Protein AF-A0A972VHF8-F1 (afdb_monomer)

Radius of gyration: 25.39 Å; Cα contacts (8 Å, |Δi|>4): 125; chains: 1; bounding box: 60×44×66 Å

Mean predicted aligned error: 7.56 Å

Sequence (216 aa):
QNRGVLSILDNRVQPHVETLPPAQRQRLKRAMTAAKTEVETHQQWLENELLPQAQGTFRLGKQRYNQKLAFTLKTAFTSDQIRSRGEQELKRVRHEMYTISKPVYQAQYPNTQFPANPSAAYRQTIIRACLELAYAEAPAPDQLVACAKDTLAQATAFVKAKDLVTLPPDPLEIIIMPEFERGVALAYCDSPGPLDVGLKTFYAVAPCLKTGQRHR

Foldseek 3Di:
DLLLVLVCCVPPPVVCLVVDDPVVSVVVVVVNVVSNVVSVVVVCCVVPPCVVVPPDDPDPDQPSVQVVCCVVVVDPDGPVRVVVVVVVVVVVVLVVLLVVLVVVVCVVVVPDDDDPDDDSVRSVVSSVVSVVVVCVPDDDLVCVQVVVVVVVVVVVVVCVVVVVDDDDPAAEAEEAADPSPPDPDQWDWADDDPPDPPDHIYTYGHGPDDPPDDDD

pLDDT: mean 90.26, std 11.02, range [33.28, 98.38]

Secondary structure (DSSP, 8-state):
-GGGGHHHIIIIIGGGGGGS-HHHHHHHHHHHHHHHHHHHHHHHHIIIIIHHH----S---HHHHHHHHHHHH--S--HHHHHHHHHHHHHHHHHHHHHHHHHHHHHH-TTPPPPSS--HHHHHHHHHHHHHHHHTTPPPGGGHHHHHHHHHHHHHHHHHHTT-SPPP-SPEEEEEPPGGGBTTBSEEEEPPPTT-TTPPEEEEEPPPPPTT----

Solvent-accessible surface area (backbone atoms only — not comparable to full-atom values): 13008 Å² total; per-residue (Å²): 111,75,75,59,58,53,51,49,49,61,72,71,42,53,83,54,44,83,79,45,58,70,72,58,30,53,52,50,53,52,51,53,52,51,52,55,51,52,52,50,54,52,47,50,43,46,62,71,53,49,53,81,64,64,77,75,74,89,71,71,51,71,69,55,44,46,55,50,46,39,72,73,66,72,50,94,69,51,66,67,55,50,48,53,51,50,58,50,49,53,51,50,52,55,49,49,48,33,61,62,22,49,62,60,45,32,74,79,39,72,86,67,80,79,66,93,80,64,52,74,66,57,42,51,51,50,32,48,56,42,49,54,57,58,55,72,70,55,72,55,69,91,38,50,68,58,52,54,52,52,52,49,51,51,53,52,51,49,35,60,77,65,68,72,62,91,76,77,88,71,57,73,44,81,43,74,43,56,75,95,65,55,87,80,52,66,58,53,77,49,65,56,57,100,8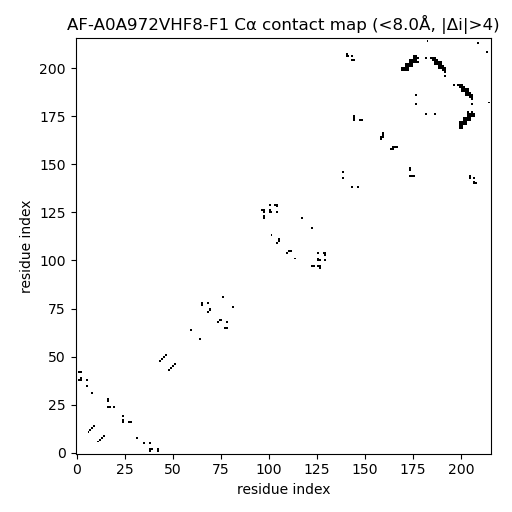2,46,81,92,57,59,28,34,42,27,36,47,69,68,69,61,94,86,64,75,86,128

Structure (mmCIF, N/CA/C/O backbone):
data_AF-A0A972VHF8-F1
#
_entry.id   AF-A0A972VHF8-F1
#
loop_
_atom_site.group_PDB
_atom_site.id
_atom_site.type_symbol
_atom_site.label_atom_id
_atom_site.label_alt_id
_atom_site.label_comp_id
_atom_site.label_asym_id
_atom_site.label_entity_id
_atom_site.label_seq_id
_atom_site.pdbx_PDB_ins_code
_atom_site.Cartn_x
_atom_site.Cartn_y
_atom_site.Cartn_z
_atom_site.occupancy
_atom_site.B_iso_or_equiv
_atom_site.auth_seq_id
_atom_site.auth_comp_id
_atom_site.auth_asym_id
_atom_site.auth_atom_id
_atom_site.pdbx_PDB_model_num
ATOM 1 N N . GLN A 1 1 ? -3.824 12.664 15.837 1.00 59.38 1 GLN A N 1
ATOM 2 C CA . GLN A 1 1 ? -4.667 11.445 15.827 1.00 59.38 1 GLN A CA 1
ATOM 3 C C . GLN A 1 1 ? -5.586 11.351 17.047 1.00 59.38 1 GLN A C 1
ATOM 5 O O . GLN A 1 1 ? -6.759 11.088 16.838 1.00 59.38 1 GLN A O 1
ATOM 10 N N . ASN A 1 2 ? -5.126 11.625 18.278 1.00 76.38 2 ASN A N 1
ATOM 11 C CA . ASN A 1 2 ? -5.942 11.460 19.497 1.00 76.38 2 ASN A CA 1
ATOM 12 C C . ASN A 1 2 ? -7.280 12.241 19.473 1.00 76.38 2 ASN A C 1
ATOM 14 O O . ASN A 1 2 ? -8.336 11.637 19.607 1.00 76.38 2 ASN A O 1
ATOM 18 N N . ARG A 1 3 ? -7.271 13.553 19.166 1.00 79.31 3 ARG A N 1
ATOM 19 C CA . ARG A 1 3 ? -8.514 14.350 19.011 1.00 79.31 3 ARG A CA 1
ATOM 20 C C . ARG A 1 3 ? -9.443 13.821 17.908 1.00 79.31 3 ARG A C 1
ATOM 22 O O . ARG A 1 3 ? -10.655 13.962 18.006 1.00 79.31 3 ARG A O 1
ATOM 29 N N . GLY A 1 4 ? -8.887 13.167 16.885 1.00 77.50 4 GLY A N 1
ATOM 30 C CA . GLY A 1 4 ? -9.658 12.572 15.791 1.00 77.50 4 GLY A CA 1
ATOM 31 C C . GLY A 1 4 ? -10.611 11.467 16.256 1.00 77.50 4 GLY A C 1
ATOM 32 O O . GLY A 1 4 ? -11.672 11.300 15.662 1.00 77.50 4 GLY A O 1
ATOM 33 N N . VAL A 1 5 ? -10.301 10.779 17.362 1.00 81.25 5 VAL A N 1
ATOM 34 C CA . VAL A 1 5 ? -11.173 9.751 17.959 1.00 81.25 5 VAL A CA 1
ATOM 35 C C . VAL A 1 5 ? -12.515 10.340 18.411 1.00 81.25 5 VAL A C 1
ATOM 37 O O . VAL A 1 5 ? -13.537 9.658 18.346 1.00 81.25 5 VAL A O 1
ATOM 40 N N . LEU A 1 6 ? -12.558 11.623 18.790 1.00 87.25 6 LEU A N 1
ATOM 41 C CA . LEU A 1 6 ? -13.795 12.284 19.220 1.00 87.25 6 LEU A CA 1
ATOM 42 C C . LEU A 1 6 ? -14.826 12.407 18.092 1.00 87.25 6 LEU A C 1
ATOM 44 O O . LEU A 1 6 ? -16.025 12.383 18.364 1.00 87.25 6 LEU A O 1
ATOM 48 N N . SER A 1 7 ? -14.379 12.424 16.833 1.00 83.44 7 SER A N 1
ATOM 49 C CA . SER A 1 7 ? -15.284 12.438 15.678 1.00 83.44 7 SER A CA 1
ATOM 50 C C . SER A 1 7 ? -16.181 11.198 15.612 1.00 83.44 7 SER A C 1
ATOM 52 O O . SER A 1 7 ? -17.292 11.277 15.100 1.00 83.44 7 SER A O 1
ATOM 54 N N . ILE A 1 8 ? -15.759 10.062 16.182 1.00 85.06 8 ILE A N 1
ATOM 55 C CA . ILE A 1 8 ? -16.599 8.861 16.286 1.00 85.06 8 ILE A CA 1
ATOM 56 C C . ILE A 1 8 ? -17.796 9.144 17.198 1.00 85.06 8 ILE A C 1
ATOM 58 O O . ILE A 1 8 ? -18.925 8.793 16.862 1.00 85.06 8 ILE A O 1
ATOM 62 N N . LEU A 1 9 ? -17.570 9.811 18.333 1.00 88.31 9 LEU A N 1
ATOM 63 C CA . LEU A 1 9 ? -18.643 10.162 19.262 1.00 88.31 9 LEU A CA 1
ATOM 64 C C . LEU A 1 9 ? -19.646 11.111 18.604 1.00 88.31 9 LEU A C 1
ATOM 66 O O . LEU A 1 9 ? -20.850 10.901 18.726 1.00 88.31 9 LEU A O 1
ATOM 70 N N . ASP A 1 10 ? -19.161 12.107 17.869 1.00 85.56 10 ASP A N 1
ATOM 71 C CA . ASP A 1 10 ? -20.022 13.111 17.244 1.00 85.56 10 ASP A CA 1
ATOM 72 C C . ASP A 1 10 ? -20.757 12.574 16.006 1.00 85.56 10 ASP A C 1
ATOM 74 O O . ASP A 1 10 ? -21.937 12.856 15.821 1.00 85.56 10 ASP A O 1
ATOM 78 N N . ASN A 1 11 ? -20.105 11.742 15.192 1.00 83.81 11 ASN A N 1
ATOM 79 C CA . ASN A 1 11 ? -20.665 11.296 13.913 1.00 83.81 11 ASN A CA 1
ATOM 80 C C . ASN A 1 11 ? -21.405 9.956 13.997 1.00 83.81 11 ASN A C 1
ATOM 82 O O . ASN A 1 11 ? -22.298 9.705 13.192 1.00 83.81 11 ASN A O 1
ATOM 86 N N . ARG A 1 12 ? -21.018 9.064 14.920 1.00 85.12 12 ARG A N 1
ATOM 87 C CA . ARG A 1 12 ? -21.540 7.682 14.991 1.00 85.12 12 ARG A CA 1
ATOM 88 C C . ARG A 1 12 ? -22.379 7.418 16.233 1.00 85.12 12 ARG A C 1
ATOM 90 O O . ARG A 1 12 ? -23.185 6.499 16.212 1.00 85.12 12 ARG A O 1
ATOM 97 N N . VAL A 1 13 ? -22.194 8.183 17.311 1.00 89.75 13 VAL A N 1
ATOM 98 C CA . VAL A 1 13 ? -22.917 7.962 18.574 1.00 89.75 13 VAL A CA 1
ATOM 99 C C . VAL A 1 13 ? -23.995 9.020 18.776 1.00 89.75 13 VAL A C 1
ATOM 101 O O . VAL A 1 13 ? -25.167 8.675 18.915 1.00 89.75 13 VAL A O 1
ATOM 104 N N . GLN A 1 14 ? -23.623 10.303 18.736 1.00 90.25 14 GLN A N 1
ATOM 105 C CA . GLN A 1 14 ? -24.510 11.441 18.996 1.00 90.25 14 GLN A CA 1
ATOM 106 C C . GLN A 1 14 ? -25.840 11.404 18.215 1.00 90.25 14 GLN A C 1
ATOM 108 O O . GLN A 1 14 ? -26.869 11.656 18.848 1.00 90.25 14 GLN A O 1
ATOM 113 N N . PRO A 1 15 ? -25.889 11.040 16.912 1.00 93.19 15 PRO A N 1
ATOM 114 C CA . PRO A 1 15 ? -27.144 11.015 16.151 1.00 93.19 15 PRO A CA 1
ATOM 115 C C . PRO A 1 15 ? -28.184 10.018 16.682 1.00 93.19 15 PRO A C 1
ATOM 117 O O . PRO A 1 15 ? -29.376 10.183 16.442 1.00 93.19 15 PRO A O 1
ATOM 120 N N . HIS A 1 16 ? -27.747 8.997 17.423 1.00 91.69 16 HIS A N 1
ATOM 121 C CA . HIS A 1 16 ? -28.607 7.927 17.931 1.00 91.69 16 HIS A CA 1
ATOM 122 C C . HIS A 1 16 ? -28.908 8.056 19.430 1.00 91.69 16 HIS A C 1
ATOM 124 O O . HIS A 1 16 ? -29.712 7.303 19.966 1.00 91.69 16 HIS A O 1
ATOM 130 N N . VAL A 1 17 ? -28.308 9.018 20.138 1.00 92.62 17 VAL A N 1
ATOM 131 C CA . VAL A 1 17 ? -28.460 9.154 21.601 1.00 92.62 17 VAL A CA 1
ATOM 132 C C . VAL A 1 17 ? -29.925 9.313 22.022 1.00 92.62 17 VAL A C 1
ATOM 134 O O . VAL A 1 17 ? -30.350 8.774 23.047 1.00 92.62 17 VAL A O 1
ATOM 137 N N . GLU A 1 18 ? -30.716 10.039 21.234 1.00 92.94 18 GLU A N 1
ATOM 138 C CA . GLU A 1 18 ? -32.112 10.333 21.563 1.00 92.94 18 GLU A CA 1
ATOM 139 C C . GLU A 1 18 ? -33.057 9.136 21.341 1.00 92.94 18 GLU A C 1
ATOM 141 O O . GLU A 1 18 ? -34.182 9.162 21.838 1.00 92.94 18 GLU A O 1
ATOM 146 N N . THR A 1 19 ? -32.607 8.051 20.695 1.00 95.31 19 THR A N 1
ATOM 147 C CA . THR A 1 19 ? -33.408 6.820 20.542 1.00 95.31 19 THR A CA 1
ATOM 148 C C . THR A 1 19 ? -33.415 5.959 21.806 1.00 95.31 19 THR A C 1
ATOM 150 O O . THR A 1 19 ? -34.196 5.015 21.911 1.00 95.31 19 THR A O 1
ATOM 153 N N . LEU A 1 20 ? -32.548 6.264 22.778 1.00 95.31 20 LEU A N 1
ATOM 154 C CA . LEU A 1 20 ? -32.414 5.488 24.005 1.00 95.31 20 LEU A CA 1
ATOM 155 C C . LEU A 1 20 ? -33.438 5.898 25.077 1.00 95.31 20 LEU A C 1
ATOM 157 O O . LEU A 1 20 ? -33.782 7.087 25.183 1.00 95.31 20 LEU A O 1
ATOM 161 N N . PRO A 1 21 ? -33.842 4.953 25.951 1.00 96.88 21 PRO A N 1
ATOM 162 C CA . PRO A 1 21 ? -34.598 5.249 27.164 1.00 96.88 21 PRO A CA 1
ATOM 163 C C . PRO A 1 21 ? -33.885 6.280 28.060 1.00 96.88 21 PRO A C 1
ATOM 165 O O . PRO A 1 21 ? -32.649 6.312 28.082 1.00 96.88 21 PRO A O 1
ATOM 168 N N . PRO A 1 22 ? -34.616 7.075 28.867 1.00 95.69 22 PRO A N 1
ATOM 169 C CA . PRO A 1 22 ? -34.049 8.210 29.606 1.00 95.69 22 PRO A CA 1
ATOM 170 C C . PRO A 1 22 ? -32.825 7.873 30.472 1.00 95.69 22 PRO A C 1
ATOM 172 O O . PRO A 1 22 ? -31.815 8.575 30.415 1.00 95.69 22 PRO A O 1
ATOM 175 N N . ALA A 1 23 ? -32.871 6.765 31.219 1.00 95.56 23 ALA A N 1
ATOM 176 C CA . ALA A 1 23 ? -31.765 6.343 32.081 1.00 95.56 23 ALA A CA 1
ATOM 177 C C . ALA A 1 23 ? -30.498 5.984 31.279 1.00 95.56 23 ALA A C 1
ATOM 179 O O . ALA A 1 23 ? -29.386 6.370 31.643 1.00 95.56 23 ALA A O 1
ATOM 180 N N . GLN A 1 24 ? -30.662 5.287 30.150 1.00 96.38 24 GLN A N 1
ATOM 181 C CA . GLN A 1 24 ? -29.552 4.913 29.271 1.00 96.38 24 GLN A CA 1
ATOM 182 C C . GLN A 1 24 ? -28.988 6.132 28.540 1.00 96.38 24 GLN A C 1
ATOM 184 O O . GLN A 1 24 ? -27.771 6.294 28.473 1.00 96.38 24 GLN A O 1
ATOM 189 N N . ARG A 1 25 ? -29.859 7.035 28.077 1.00 96.56 25 ARG A N 1
ATOM 190 C CA . ARG A 1 25 ? -29.480 8.312 27.466 1.00 96.56 25 ARG A CA 1
ATOM 191 C C . ARG A 1 25 ? -28.631 9.155 28.412 1.00 96.56 25 ARG A C 1
ATOM 193 O O . ARG A 1 25 ? -27.580 9.652 28.018 1.00 96.56 25 ARG A O 1
ATOM 200 N N . GLN A 1 26 ? -29.057 9.296 29.667 1.00 96.19 26 GLN A N 1
ATOM 201 C CA . GLN A 1 26 ? -28.315 10.066 30.664 1.00 96.19 26 GLN A CA 1
ATOM 202 C C . GLN A 1 26 ? -26.954 9.431 30.965 1.00 96.19 26 GLN A C 1
ATOM 204 O O . GLN A 1 26 ? -25.946 10.138 31.028 1.00 96.19 26 GLN A O 1
ATOM 209 N N . ARG A 1 27 ? -26.906 8.101 31.105 1.00 96.88 27 ARG A N 1
ATOM 210 C CA . ARG A 1 27 ? -25.652 7.364 31.294 1.00 96.88 27 ARG A CA 1
ATOM 211 C C . ARG A 1 27 ? -24.701 7.554 30.109 1.00 96.88 27 ARG A C 1
ATOM 213 O O . ARG A 1 27 ? -23.530 7.847 30.331 1.00 96.88 27 ARG A O 1
ATOM 220 N N . LEU A 1 28 ? -25.198 7.439 28.876 1.00 95.44 28 LEU A N 1
ATOM 221 C CA . LEU A 1 28 ? -24.397 7.611 27.664 1.00 95.44 28 LEU A CA 1
ATOM 222 C C . LEU A 1 28 ? -23.865 9.041 27.534 1.00 95.44 28 LEU A C 1
ATOM 224 O O . LEU A 1 28 ? -22.670 9.214 27.320 1.00 95.44 28 LEU A O 1
ATOM 228 N N . LYS A 1 29 ? -24.702 10.066 27.753 1.00 94.81 29 LYS A N 1
ATOM 229 C CA . LYS A 1 29 ? -24.261 11.472 27.731 1.00 94.81 29 LYS A CA 1
ATOM 230 C C . LYS A 1 29 ? -23.138 11.729 28.740 1.00 94.81 29 LYS A C 1
ATOM 232 O O . LYS A 1 29 ? -22.133 12.333 28.383 1.00 94.81 29 LYS A O 1
ATOM 237 N N . ARG A 1 30 ? -23.257 11.208 29.969 1.00 96.25 30 ARG A N 1
ATOM 238 C CA . ARG A 1 30 ? -22.189 11.306 30.984 1.00 96.25 30 ARG A CA 1
ATOM 239 C C . ARG A 1 30 ? -20.898 10.622 30.531 1.00 96.25 30 ARG A C 1
ATOM 241 O O . ARG A 1 30 ? -19.830 11.208 30.674 1.00 96.25 30 ARG A O 1
ATOM 248 N N . ALA A 1 31 ? -20.994 9.420 29.962 1.00 96.00 31 ALA A N 1
ATOM 249 C CA . ALA A 1 31 ? -19.833 8.695 29.448 1.00 96.00 31 ALA A CA 1
ATOM 250 C C . ALA A 1 31 ? -19.156 9.432 28.279 1.00 96.00 31 ALA A C 1
ATOM 252 O O . ALA A 1 31 ? -17.933 9.514 28.242 1.00 96.00 31 ALA A O 1
ATOM 253 N N . MET A 1 32 ? -19.933 10.016 27.362 1.00 94.94 32 MET A N 1
ATOM 254 C CA . MET A 1 32 ? -19.408 10.819 26.252 1.00 94.94 32 MET A CA 1
ATOM 255 C C . MET A 1 32 ? -18.696 12.078 26.748 1.00 94.94 32 MET A C 1
ATOM 257 O O . MET A 1 32 ? -17.615 12.388 26.254 1.00 94.94 32 MET A O 1
ATOM 261 N N . THR A 1 33 ? -19.266 12.787 27.728 1.00 95.75 33 THR A N 1
ATOM 262 C CA . THR A 1 33 ? -18.607 13.947 28.345 1.00 95.75 33 THR A CA 1
ATOM 263 C C . THR A 1 33 ? -17.288 13.543 28.992 1.00 95.75 33 THR A C 1
ATOM 265 O O . THR A 1 33 ? -16.268 14.156 28.697 1.00 95.75 33 THR A O 1
ATOM 268 N N . ALA A 1 34 ? -17.286 12.480 29.803 1.00 96.62 34 ALA A N 1
ATOM 269 C CA . ALA A 1 34 ? -16.070 11.984 30.441 1.00 96.62 34 ALA A CA 1
ATOM 270 C C . ALA A 1 34 ? -15.003 11.594 29.405 1.00 96.62 34 ALA A C 1
ATOM 272 O O . ALA A 1 34 ? -13.864 12.032 29.504 1.00 96.62 34 ALA A O 1
ATOM 273 N N . ALA A 1 35 ? -15.378 10.848 28.361 1.00 95.00 35 ALA A N 1
ATOM 274 C CA . ALA A 1 35 ? -14.457 10.467 27.293 1.00 95.00 35 ALA A CA 1
ATOM 275 C C . ALA A 1 35 ? -13.861 11.687 26.572 1.00 95.00 35 ALA A C 1
ATOM 277 O O . ALA A 1 35 ? -12.658 11.721 26.330 1.00 95.00 35 ALA A O 1
ATOM 278 N N . LYS A 1 36 ? -14.676 12.705 26.257 1.00 94.31 36 LYS A N 1
ATOM 279 C CA . LYS A 1 36 ? -14.202 13.953 25.636 1.00 94.31 36 LYS A CA 1
ATOM 280 C C . LYS A 1 36 ? -13.188 14.673 26.522 1.00 94.31 36 LYS A C 1
ATOM 282 O O . LYS A 1 36 ? -12.142 15.080 26.025 1.00 94.31 36 LYS A O 1
ATOM 287 N N . THR A 1 37 ? -13.487 14.796 27.814 1.00 96.00 37 THR A N 1
ATOM 288 C CA . THR A 1 37 ? -12.588 15.423 28.786 1.00 96.00 37 THR A CA 1
ATOM 289 C C . THR A 1 37 ? -11.267 14.667 28.888 1.00 96.00 37 THR A C 1
ATOM 291 O O . THR A 1 37 ? -10.220 15.268 28.687 1.00 96.00 37 THR A O 1
ATOM 294 N N . GLU A 1 38 ? -11.295 13.353 29.115 1.00 96.44 38 GLU A N 1
ATOM 295 C CA . GLU A 1 38 ? -10.071 12.568 29.317 1.00 96.44 38 GLU A CA 1
ATOM 296 C C . GLU A 1 38 ? -9.203 12.466 28.055 1.00 96.44 38 GLU A C 1
ATOM 298 O O . GLU A 1 38 ? -7.975 12.493 28.138 1.00 96.44 38 GLU A O 1
ATOM 303 N N . VAL A 1 39 ? -9.810 12.407 26.864 1.00 95.69 39 VAL A N 1
ATOM 304 C CA . VAL A 1 39 ? -9.055 12.449 25.600 1.00 95.69 39 VAL A CA 1
ATOM 305 C C . VAL A 1 39 ? -8.335 13.787 25.435 1.00 95.69 39 VAL A C 1
ATOM 307 O O . VAL A 1 39 ? -7.186 13.796 24.987 1.00 95.69 39 VAL A O 1
ATOM 310 N N . GLU A 1 40 ? -8.975 14.902 25.800 1.00 94.88 40 GLU A N 1
ATOM 311 C CA . GLU A 1 40 ? -8.352 16.226 25.741 1.00 94.88 40 GLU A CA 1
ATOM 312 C C . GLU A 1 40 ? -7.252 16.378 26.797 1.00 94.88 40 GLU A C 1
ATOM 314 O O . GLU A 1 40 ? -6.162 16.836 26.461 1.00 94.88 40 GLU A O 1
ATOM 319 N N . THR A 1 41 ? -7.472 15.901 28.027 1.00 96.31 41 THR A N 1
ATOM 320 C CA . THR A 1 41 ? -6.433 15.831 29.068 1.00 96.31 41 THR A CA 1
ATOM 321 C C . THR A 1 41 ? -5.214 15.056 28.570 1.00 96.31 41 THR A C 1
ATOM 323 O O . THR A 1 41 ? -4.086 15.544 28.634 1.00 96.31 41 THR A O 1
ATOM 326 N N . HIS A 1 42 ? -5.426 13.870 27.993 1.00 96.25 42 HIS A N 1
ATOM 327 C CA . HIS A 1 42 ? -4.340 13.073 27.431 1.00 96.25 42 HIS A CA 1
ATOM 328 C C . HIS A 1 42 ? -3.659 13.778 26.248 1.00 96.25 42 HIS A C 1
ATOM 330 O O . HIS A 1 42 ? -2.441 13.707 26.109 1.00 96.25 42 HIS A O 1
ATOM 336 N N . GLN A 1 43 ? -4.406 14.494 25.403 1.00 94.94 43 GLN A N 1
ATOM 337 C CA . GLN A 1 43 ? -3.815 15.266 24.309 1.00 94.94 43 GLN A CA 1
ATOM 338 C C . GLN A 1 43 ? -2.914 16.392 24.823 1.00 94.94 43 GLN A C 1
ATOM 340 O O . GLN A 1 43 ? -1.816 16.566 24.297 1.00 94.94 43 GLN A O 1
ATOM 345 N N . GLN A 1 44 ? -3.351 17.124 25.846 1.00 96.38 44 GLN A N 1
ATOM 346 C CA . GLN A 1 44 ? -2.548 18.176 26.466 1.00 96.38 44 GLN A CA 1
ATOM 347 C C . GLN A 1 44 ? -1.277 17.602 27.089 1.00 96.38 44 GLN A C 1
ATOM 349 O O . GLN A 1 44 ? -0.208 18.180 26.920 1.00 96.38 44 GLN A O 1
ATOM 354 N N . TRP A 1 45 ? -1.364 16.436 27.732 1.00 96.12 45 TRP A N 1
ATOM 355 C CA . TRP A 1 45 ? -0.193 15.725 28.240 1.00 96.12 45 TRP A CA 1
ATOM 356 C C . TRP A 1 45 ? 0.787 15.341 27.117 1.00 96.12 45 TRP A C 1
ATOM 358 O O . TRP A 1 45 ? 1.988 15.600 27.212 1.00 96.12 45 TRP A O 1
ATOM 368 N N . LEU A 1 46 ? 0.285 14.785 26.006 1.00 95.38 46 LEU A N 1
ATOM 369 C CA . LEU A 1 46 ? 1.114 14.450 24.844 1.00 95.38 46 LEU A CA 1
ATOM 370 C C . LEU A 1 46 ? 1.836 15.684 24.273 1.00 95.38 46 LEU A C 1
ATOM 372 O O . LEU A 1 46 ? 3.016 15.593 23.940 1.00 95.38 46 LEU A O 1
ATOM 376 N N . GLU A 1 47 ? 1.133 16.814 24.143 1.00 95.19 47 GLU A N 1
ATOM 377 C CA . GLU A 1 47 ? 1.647 18.057 23.544 1.00 95.19 47 GLU A CA 1
ATOM 378 C C . GLU A 1 47 ? 2.611 18.810 24.471 1.00 95.19 47 GLU A C 1
ATOM 380 O O . GLU A 1 47 ? 3.657 19.273 24.016 1.00 95.19 47 GLU A O 1
ATOM 385 N N . ASN A 1 48 ? 2.271 18.925 25.755 1.00 96.69 48 ASN A N 1
ATOM 386 C CA . ASN A 1 48 ? 2.949 19.831 26.682 1.00 96.69 48 ASN A CA 1
ATOM 387 C C . ASN A 1 48 ? 3.979 19.130 27.573 1.00 96.69 48 ASN A C 1
ATOM 389 O O . ASN A 1 48 ? 4.899 19.786 28.055 1.00 96.69 48 ASN A O 1
ATOM 393 N N . GLU A 1 49 ? 3.856 17.818 27.790 1.00 95.38 49 GLU A N 1
ATOM 394 C CA . GLU A 1 49 ? 4.775 17.064 28.650 1.00 95.38 49 GLU A CA 1
ATOM 395 C C . GLU A 1 49 ? 5.614 16.066 27.858 1.00 95.38 49 GLU A C 1
ATOM 397 O O . GLU A 1 49 ? 6.845 16.145 27.879 1.00 95.38 49 GLU A O 1
ATOM 402 N N . LEU A 1 50 ? 4.970 15.144 27.134 1.00 94.62 50 LEU A N 1
ATOM 403 C CA . LEU A 1 50 ? 5.684 14.060 26.460 1.00 94.62 50 LEU A CA 1
ATOM 404 C C . LEU A 1 50 ? 6.523 14.574 25.287 1.00 94.62 50 LEU A C 1
ATOM 406 O O . LEU A 1 50 ? 7.698 14.224 25.179 1.00 94.62 50 LEU A O 1
ATOM 410 N N . LEU A 1 51 ? 5.934 15.382 24.399 1.00 93.94 51 LEU A N 1
ATOM 411 C CA . LEU A 1 51 ? 6.599 15.837 23.177 1.00 93.94 51 LEU A CA 1
ATOM 412 C C . LEU A 1 51 ? 7.874 16.658 23.456 1.00 93.94 51 LEU A C 1
ATOM 414 O O . LEU A 1 51 ? 8.895 16.334 22.847 1.00 93.94 51 LEU A O 1
ATOM 418 N N . PRO A 1 52 ? 7.897 17.644 24.380 1.00 95.44 52 PRO A N 1
ATOM 419 C CA . PRO A 1 52 ? 9.125 18.378 24.702 1.00 95.44 52 PRO A CA 1
ATOM 420 C C . PRO A 1 52 ? 10.240 17.496 25.280 1.00 95.44 52 PRO A C 1
ATOM 422 O O . PRO A 1 52 ? 11.419 17.801 25.117 1.00 95.44 52 PRO A O 1
ATOM 425 N N . GLN A 1 53 ? 9.881 16.394 25.944 1.00 95.19 53 GLN A N 1
ATOM 426 C CA . GLN A 1 53 ? 10.824 15.460 26.568 1.00 95.19 53 GLN A CA 1
ATOM 427 C C . GLN A 1 53 ? 11.197 14.280 25.657 1.00 95.19 53 GLN A C 1
ATOM 429 O O . GLN A 1 53 ? 12.052 13.464 26.013 1.00 95.19 53 GLN A O 1
ATOM 434 N N . ALA A 1 54 ? 10.573 14.162 24.483 1.00 93.19 54 ALA A N 1
ATOM 435 C CA . ALA A 1 54 ? 10.742 13.026 23.590 1.00 93.19 54 ALA A CA 1
ATOM 436 C C . ALA A 1 54 ? 12.136 13.021 22.934 1.00 93.19 54 ALA A C 1
ATOM 438 O O . ALA A 1 54 ? 12.342 13.541 21.843 1.00 93.19 54 ALA A O 1
ATOM 439 N N . GLN A 1 55 ? 13.097 12.366 23.588 1.00 91.25 55 GLN A N 1
ATOM 440 C CA . GLN A 1 55 ? 14.466 12.162 23.082 1.00 91.25 55 GLN A CA 1
ATOM 441 C C . GLN A 1 55 ? 14.684 10.756 22.493 1.00 91.25 55 GLN A C 1
ATOM 443 O O . GLN A 1 55 ? 15.796 10.374 22.126 1.00 91.25 55 GLN A O 1
ATOM 448 N N . GLY A 1 56 ? 13.622 9.949 22.423 1.00 88.25 56 GLY A N 1
ATOM 449 C CA . GLY A 1 56 ? 13.688 8.577 21.936 1.00 88.25 56 GLY A CA 1
ATOM 450 C C . GLY A 1 56 ? 14.048 8.499 20.452 1.00 88.25 56 GLY A C 1
ATOM 451 O O . GLY A 1 56 ? 13.514 9.227 19.618 1.00 88.25 56 GLY A O 1
ATOM 452 N N . THR A 1 57 ? 14.915 7.553 20.093 1.00 92.50 57 THR A N 1
ATOM 453 C CA . THR A 1 57 ? 15.134 7.209 18.685 1.00 92.50 57 THR A CA 1
ATOM 454 C C . THR A 1 57 ? 13.972 6.369 18.162 1.00 92.50 57 THR A C 1
ATOM 456 O O . THR A 1 57 ? 13.631 5.329 18.725 1.00 92.50 57 THR A O 1
ATOM 459 N N . PHE A 1 58 ? 13.380 6.777 17.039 1.00 92.19 58 PHE A N 1
ATOM 460 C CA . PHE A 1 58 ? 12.343 5.985 16.365 1.00 92.19 58 PHE A CA 1
ATOM 461 C C . PHE A 1 58 ? 12.900 4.691 15.737 1.00 92.19 58 PHE A C 1
ATOM 463 O O . PHE A 1 58 ? 12.148 3.818 15.300 1.00 92.19 58 PHE A O 1
ATOM 470 N N . ARG A 1 59 ? 14.231 4.549 15.656 1.00 95.00 59 ARG A N 1
ATOM 471 C CA . ARG A 1 59 ? 14.894 3.367 15.098 1.00 95.00 59 ARG A CA 1
ATOM 472 C C . ARG A 1 59 ? 14.937 2.264 16.153 1.00 95.00 59 ARG A C 1
ATOM 474 O O . ARG A 1 59 ? 15.664 2.364 17.131 1.00 95.00 59 ARG A O 1
ATOM 481 N N . LEU A 1 60 ? 14.233 1.163 15.899 1.00 95.00 60 LEU A N 1
ATOM 482 C CA . LEU A 1 60 ? 14.127 0.024 16.825 1.00 95.00 60 LEU A CA 1
ATOM 483 C C . LEU A 1 60 ? 15.460 -0.680 17.153 1.00 95.00 60 LEU A C 1
ATOM 485 O O . LEU A 1 60 ? 15.536 -1.400 18.146 1.00 95.00 60 LEU A O 1
ATOM 489 N N . GLY A 1 61 ? 16.493 -0.507 16.322 1.00 95.19 61 GLY A N 1
ATOM 490 C CA . GLY A 1 61 ? 17.740 -1.272 16.400 1.00 95.19 61 GLY A CA 1
ATOM 491 C C . GLY A 1 61 ? 17.605 -2.693 15.831 1.00 95.19 61 GLY A C 1
ATOM 492 O O . GLY A 1 61 ? 16.505 -3.239 15.735 1.00 95.19 61 GLY A O 1
ATOM 493 N N . LYS A 1 62 ? 18.732 -3.300 15.426 1.00 94.44 62 LYS A N 1
ATOM 494 C CA . LYS A 1 62 ? 18.755 -4.566 14.660 1.00 94.44 62 LYS A CA 1
ATOM 495 C C . LYS A 1 62 ? 18.021 -5.710 15.370 1.00 94.44 62 LYS A C 1
ATOM 497 O O . LYS A 1 62 ? 17.222 -6.395 14.742 1.00 94.44 62 LYS A O 1
ATOM 502 N N . GLN A 1 63 ? 18.248 -5.893 16.671 1.00 95.50 63 GLN A N 1
ATOM 503 C CA . GLN A 1 63 ? 17.659 -7.001 17.432 1.00 95.50 63 GLN A CA 1
ATOM 504 C C . GLN A 1 63 ? 16.125 -6.932 17.474 1.00 95.50 63 GLN A C 1
ATOM 506 O O . GLN A 1 63 ? 15.458 -7.866 17.030 1.00 95.50 63 GLN A O 1
ATOM 511 N N . ARG A 1 64 ? 15.561 -5.813 17.954 1.00 96.50 64 ARG A N 1
ATOM 512 C CA . ARG A 1 64 ? 14.102 -5.629 18.042 1.00 96.50 64 ARG A CA 1
ATOM 513 C C . ARG A 1 64 ? 13.455 -5.602 16.662 1.00 96.50 64 ARG A C 1
ATOM 515 O O . ARG A 1 64 ? 12.365 -6.138 16.491 1.00 96.50 64 ARG A O 1
ATOM 522 N N . TYR A 1 65 ? 14.131 -5.015 15.670 1.00 96.06 65 TYR A N 1
ATOM 523 C CA . TYR A 1 65 ? 13.660 -5.033 14.288 1.00 96.06 65 TYR A CA 1
ATOM 524 C C . TYR A 1 65 ? 13.549 -6.464 13.753 1.00 96.06 65 TYR A C 1
ATOM 526 O O . TYR A 1 65 ? 12.505 -6.819 13.221 1.00 96.06 65 TYR A O 1
ATOM 534 N N . ASN A 1 66 ? 14.569 -7.303 13.950 1.00 95.00 66 ASN A N 1
ATOM 535 C CA . ASN A 1 66 ? 14.556 -8.693 13.488 1.00 95.00 66 ASN A CA 1
ATOM 536 C C . ASN A 1 66 ? 13.456 -9.522 14.163 1.00 95.00 66 ASN A C 1
ATOM 538 O O . ASN A 1 66 ? 12.758 -10.268 13.483 1.00 95.00 66 ASN A O 1
ATOM 542 N N . GLN A 1 67 ? 13.266 -9.361 15.476 1.00 94.81 67 GLN A N 1
ATOM 543 C CA . GLN A 1 67 ? 12.184 -10.032 16.207 1.00 94.81 67 GLN A CA 1
ATOM 544 C C . GLN A 1 67 ? 10.810 -9.600 15.687 1.00 94.81 67 GLN A C 1
ATOM 546 O O . GLN A 1 67 ? 9.984 -10.444 15.345 1.00 94.81 67 GLN A O 1
ATOM 551 N N . LYS A 1 68 ? 10.581 -8.284 15.559 1.00 95.69 68 LYS A N 1
ATOM 552 C CA . LYS A 1 68 ? 9.337 -7.747 14.997 1.00 95.69 68 LYS A CA 1
ATOM 553 C C . LYS A 1 68 ? 9.099 -8.278 13.583 1.00 95.69 68 LYS A C 1
ATOM 555 O O . LYS A 1 68 ? 7.998 -8.717 13.284 1.00 95.69 68 LYS A O 1
ATOM 560 N N . LEU A 1 69 ? 10.127 -8.270 12.734 1.00 95.19 69 LEU A N 1
ATOM 561 C CA . LEU A 1 69 ? 10.041 -8.726 11.349 1.00 95.19 69 LEU A CA 1
ATOM 562 C C . LEU A 1 69 ? 9.635 -10.201 11.252 1.00 95.19 69 LEU A C 1
ATOM 564 O O . LEU A 1 69 ? 8.771 -10.529 10.443 1.00 95.19 69 LEU A O 1
ATOM 568 N N . ALA A 1 70 ? 10.204 -11.064 12.099 1.00 92.56 70 ALA A N 1
ATOM 569 C CA . ALA A 1 70 ? 9.848 -12.480 12.151 1.00 92.56 70 ALA A CA 1
ATOM 570 C C . ALA A 1 70 ? 8.370 -12.683 12.526 1.00 92.56 70 ALA A C 1
ATOM 572 O O . ALA A 1 70 ? 7.671 -13.446 11.861 1.00 92.56 70 ALA A O 1
ATOM 573 N N . PHE A 1 71 ? 7.863 -11.951 13.527 1.00 94.75 71 PHE A N 1
ATOM 574 C CA . PHE A 1 71 ? 6.448 -12.016 13.908 1.00 94.75 71 PHE A CA 1
ATOM 575 C C . PHE A 1 71 ? 5.511 -11.423 12.851 1.00 94.75 71 PHE A C 1
ATOM 577 O O . PHE A 1 71 ? 4.439 -11.974 12.612 1.00 94.75 71 PHE A O 1
ATOM 584 N N . THR A 1 72 ? 5.905 -10.318 12.210 1.00 95.69 72 THR A N 1
ATOM 585 C CA . THR A 1 72 ? 5.082 -9.647 11.195 1.00 95.69 72 THR A CA 1
ATOM 586 C C . THR A 1 72 ? 4.995 -10.461 9.909 1.00 95.69 72 THR A C 1
ATOM 588 O O . THR A 1 72 ? 3.898 -10.681 9.407 1.00 95.69 72 THR A O 1
ATOM 591 N N . LEU A 1 73 ? 6.132 -10.888 9.354 1.00 94.38 73 LEU A N 1
ATOM 592 C CA . LEU A 1 73 ? 6.175 -11.525 8.035 1.00 94.38 73 LEU A CA 1
ATOM 593 C C . LEU A 1 73 ? 6.038 -13.046 8.088 1.00 94.38 73 LEU A C 1
ATOM 595 O O . LEU A 1 73 ? 5.830 -13.656 7.044 1.00 94.38 73 LEU A O 1
ATOM 599 N N . LYS A 1 74 ? 6.194 -13.658 9.273 1.00 94.06 74 LYS A N 1
ATOM 600 C CA .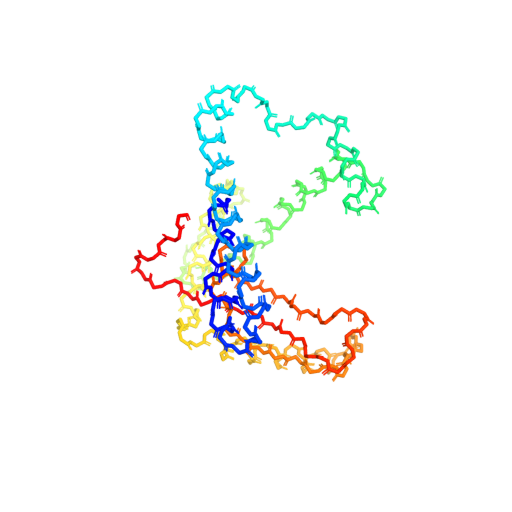 LYS A 1 74 ? 6.175 -15.119 9.466 1.00 94.06 74 LYS A CA 1
ATOM 601 C C . LYS A 1 74 ? 7.056 -15.848 8.446 1.00 94.06 74 LYS A C 1
ATOM 603 O O . LYS A 1 74 ? 6.672 -16.854 7.858 1.00 94.06 74 LYS A O 1
ATOM 608 N N . THR A 1 75 ? 8.239 -15.292 8.205 1.00 88.81 75 THR A N 1
ATOM 609 C CA . THR A 1 75 ? 9.172 -15.751 7.176 1.00 88.81 75 THR A CA 1
ATOM 610 C C . THR A 1 75 ? 10.439 -16.319 7.799 1.00 88.81 75 THR A C 1
ATOM 612 O O . THR A 1 75 ? 10.869 -15.875 8.862 1.00 88.81 75 THR A O 1
ATOM 615 N N . ALA A 1 76 ? 11.058 -17.278 7.110 1.00 89.62 76 ALA A N 1
ATOM 616 C CA . ALA A 1 76 ? 12.353 -17.836 7.490 1.00 89.62 76 ALA A CA 1
ATOM 617 C C . ALA A 1 76 ? 13.539 -16.929 7.106 1.00 89.62 76 ALA A C 1
ATOM 619 O O . ALA A 1 76 ? 14.667 -17.190 7.520 1.00 89.62 76 ALA A O 1
ATOM 620 N N . PHE A 1 77 ? 13.317 -15.882 6.303 1.00 94.00 77 PHE A N 1
ATOM 621 C CA . PHE A 1 77 ? 14.392 -14.991 5.870 1.00 94.00 77 PHE A CA 1
ATOM 622 C C . PHE A 1 77 ? 14.823 -14.015 6.964 1.00 94.00 77 PHE A C 1
ATOM 624 O O . PHE A 1 77 ? 14.006 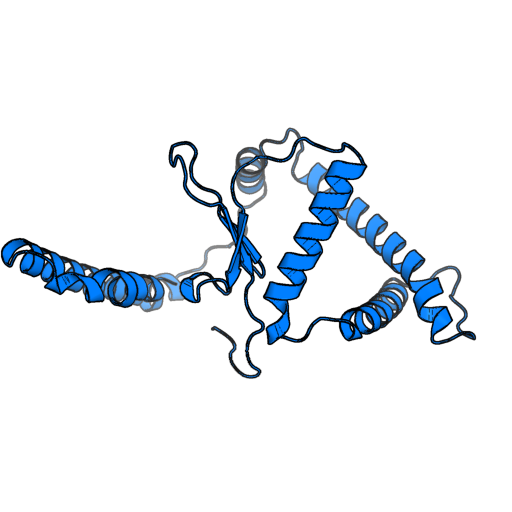-13.443 7.688 1.00 94.00 77 PHE A O 1
ATOM 631 N N . THR A 1 78 ? 16.125 -13.745 7.017 1.00 94.81 78 THR A N 1
ATOM 632 C CA . THR A 1 78 ? 16.668 -12.664 7.841 1.00 94.81 78 THR A CA 1
ATOM 633 C C . THR A 1 78 ? 16.379 -11.298 7.212 1.00 94.81 78 THR A C 1
ATOM 635 O O . THR A 1 78 ? 16.151 -11.174 6.006 1.00 94.81 78 THR A O 1
ATOM 638 N N . SER A 1 79 ? 16.444 -10.234 8.015 1.00 95.12 79 SER A N 1
ATOM 639 C CA . SER A 1 79 ? 16.314 -8.856 7.519 1.00 95.12 79 SER A CA 1
ATOM 640 C C . SER A 1 79 ? 17.357 -8.502 6.453 1.00 95.12 79 SER A C 1
ATOM 642 O O . SER A 1 79 ? 17.026 -7.821 5.484 1.00 95.12 79 SER A O 1
ATOM 644 N N . ASP A 1 80 ? 18.586 -9.009 6.583 1.00 95.50 80 ASP A N 1
ATOM 645 C CA . ASP A 1 80 ? 19.665 -8.796 5.614 1.00 95.50 80 ASP A CA 1
ATOM 646 C C . ASP A 1 80 ? 19.360 -9.503 4.274 1.00 95.50 80 ASP A C 1
ATOM 648 O O . ASP A 1 80 ? 19.551 -8.922 3.203 1.00 95.50 80 ASP A O 1
ATOM 652 N N . GLN A 1 81 ? 18.795 -10.718 4.309 1.00 96.50 81 GLN A N 1
ATOM 653 C CA . GLN A 1 81 ? 18.347 -11.431 3.103 1.00 96.50 81 GLN A CA 1
ATOM 654 C C . GLN A 1 81 ? 17.170 -10.726 2.422 1.00 96.50 81 GLN A C 1
ATOM 656 O O . GLN A 1 81 ? 17.169 -10.576 1.200 1.00 96.50 81 GLN A O 1
ATOM 661 N N . ILE A 1 82 ? 16.184 -10.271 3.202 1.00 96.12 82 ILE A N 1
ATOM 662 C CA . ILE A 1 82 ? 15.033 -9.516 2.689 1.00 96.12 82 ILE A CA 1
ATOM 663 C C . ILE A 1 82 ? 15.508 -8.229 2.017 1.00 96.12 82 ILE A C 1
ATOM 665 O O . ILE A 1 82 ? 15.098 -7.934 0.895 1.00 96.12 82 ILE A O 1
ATOM 669 N N . ARG A 1 83 ? 16.424 -7.495 2.660 1.00 96.50 83 ARG A N 1
ATOM 670 C CA . ARG A 1 83 ? 17.021 -6.285 2.091 1.00 96.50 83 ARG A CA 1
ATOM 671 C C . ARG A 1 83 ? 17.741 -6.576 0.778 1.00 96.50 83 ARG A C 1
ATOM 673 O O . ARG A 1 83 ? 17.481 -5.895 -0.207 1.00 96.50 83 ARG A O 1
ATOM 680 N N . SER A 1 84 ? 18.612 -7.585 0.755 1.00 98.19 84 SER A N 1
ATOM 681 C CA . SER A 1 84 ? 19.371 -7.947 -0.445 1.00 98.19 84 SER A CA 1
ATOM 682 C C . SER A 1 84 ? 18.448 -8.287 -1.620 1.00 98.19 84 SER A C 1
ATOM 684 O O . SER A 1 84 ? 18.628 -7.762 -2.718 1.00 98.19 84 SER A O 1
ATOM 686 N N . ARG A 1 85 ? 17.398 -9.084 -1.376 1.00 97.25 85 ARG A N 1
ATOM 687 C CA . ARG A 1 85 ? 16.372 -9.408 -2.381 1.00 97.25 85 ARG A CA 1
ATOM 688 C C . ARG A 1 85 ? 15.623 -8.163 -2.854 1.00 97.25 85 ARG A C 1
ATOM 690 O O . ARG A 1 85 ? 15.478 -7.968 -4.054 1.00 97.25 85 ARG A O 1
ATOM 697 N N . GLY A 1 86 ? 15.202 -7.292 -1.935 1.00 97.81 86 GLY A N 1
ATOM 698 C CA . GLY A 1 86 ? 14.522 -6.041 -2.279 1.00 97.81 86 GLY A CA 1
ATOM 699 C C . GLY A 1 86 ? 15.382 -5.108 -3.137 1.00 97.81 86 GLY A C 1
ATOM 700 O O . GLY A 1 86 ? 14.898 -4.538 -4.110 1.00 97.81 86 GLY A O 1
ATOM 701 N N . GLU A 1 87 ? 16.675 -4.985 -2.830 1.00 98.31 87 GLU A N 1
ATOM 702 C CA . GLU A 1 87 ? 17.618 -4.187 -3.622 1.00 98.31 87 GLU A CA 1
ATOM 703 C C . GLU A 1 87 ? 17.856 -4.784 -5.021 1.00 98.31 87 GLU A C 1
ATOM 705 O O . GLU A 1 87 ? 17.992 -4.036 -5.995 1.00 98.31 87 GLU A O 1
ATOM 710 N N . GLN A 1 88 ? 17.892 -6.114 -5.144 1.00 98.38 88 GLN A N 1
ATOM 711 C CA . GLN A 1 88 ? 17.988 -6.804 -6.435 1.00 98.38 88 GLN A CA 1
ATOM 712 C C . GLN A 1 88 ? 16.723 -6.601 -7.274 1.00 98.38 88 GLN A C 1
ATOM 714 O O . GLN A 1 88 ? 16.825 -6.185 -8.430 1.00 98.38 88 GLN A O 1
ATOM 719 N N . GLU A 1 89 ? 15.542 -6.798 -6.686 1.00 98.19 89 GLU A N 1
ATOM 720 C CA . GLU A 1 89 ? 14.265 -6.587 -7.372 1.00 98.19 89 GLU A CA 1
ATOM 721 C C . GLU A 1 89 ? 14.074 -5.128 -7.787 1.00 98.19 89 GLU A C 1
ATOM 723 O O . GLU A 1 89 ? 13.657 -4.864 -8.912 1.00 98.19 89 GLU A O 1
ATOM 728 N N . LEU A 1 90 ? 14.479 -4.162 -6.954 1.00 97.69 90 LEU A N 1
ATOM 729 C CA . LEU A 1 90 ? 14.453 -2.747 -7.328 1.00 97.69 90 LEU A CA 1
ATOM 730 C C . LEU A 1 90 ? 15.291 -2.483 -8.587 1.00 97.69 90 LEU A C 1
A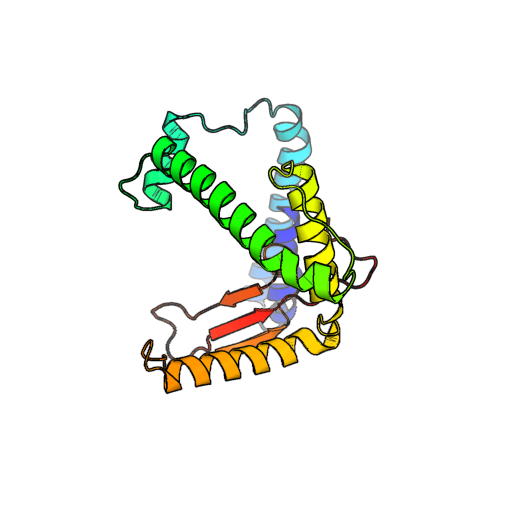TOM 732 O O . LEU A 1 90 ? 14.855 -1.760 -9.483 1.00 97.69 90 LEU A O 1
ATOM 736 N N . LYS A 1 91 ? 16.491 -3.066 -8.680 1.00 96.44 91 LYS A N 1
ATOM 737 C CA . LYS A 1 91 ? 17.338 -2.936 -9.876 1.00 96.44 91 LYS A CA 1
ATOM 738 C C . LYS A 1 91 ? 16.690 -3.607 -11.087 1.00 96.44 91 LYS A C 1
ATOM 740 O O . LYS A 1 91 ? 16.647 -2.986 -12.150 1.00 96.44 91 LYS A O 1
ATOM 745 N N . ARG A 1 92 ? 16.172 -4.830 -10.922 1.00 98.06 92 ARG A N 1
ATOM 746 C CA . ARG A 1 92 ? 15.527 -5.616 -11.985 1.00 98.06 92 ARG A CA 1
ATOM 747 C C . ARG A 1 92 ? 14.309 -4.889 -12.554 1.00 98.06 92 ARG A C 1
ATOM 749 O O . ARG A 1 92 ? 14.278 -4.612 -13.749 1.00 98.06 92 ARG A O 1
ATOM 756 N N . VAL A 1 93 ? 13.370 -4.489 -11.696 1.00 98.12 93 VAL A N 1
ATOM 757 C CA . VAL A 1 93 ? 12.143 -3.782 -12.091 1.00 98.12 93 VAL A CA 1
ATOM 758 C C . VAL A 1 93 ? 12.473 -2.449 -12.753 1.00 98.12 93 VAL A C 1
ATOM 760 O O . VAL A 1 93 ? 11.931 -2.136 -13.805 1.00 98.12 93 VAL A O 1
ATOM 763 N N . ARG A 1 94 ? 13.414 -1.662 -12.216 1.00 97.31 94 ARG A N 1
ATOM 764 C CA . ARG A 1 94 ? 13.791 -0.389 -12.854 1.00 97.31 94 ARG A CA 1
ATOM 765 C C . ARG A 1 94 ? 14.450 -0.568 -14.219 1.00 97.31 94 ARG A C 1
ATOM 767 O O . ARG A 1 94 ? 14.313 0.307 -15.073 1.00 97.31 94 ARG A O 1
ATOM 774 N N . HIS A 1 95 ? 15.186 -1.657 -14.422 1.00 97.00 95 HIS A N 1
ATOM 775 C CA . HIS A 1 95 ? 15.717 -1.999 -15.736 1.00 97.00 95 HIS A CA 1
ATOM 776 C C . HIS A 1 95 ? 14.586 -2.366 -16.706 1.00 97.00 95 HIS A C 1
ATOM 778 O O . HIS A 1 95 ? 14.542 -1.835 -17.812 1.00 97.00 95 HIS A O 1
ATOM 784 N N . GLU A 1 96 ? 13.643 -3.198 -16.268 1.00 98.19 96 GLU A N 1
ATOM 785 C CA . GLU A 1 96 ? 12.466 -3.599 -17.043 1.00 98.19 96 GLU A CA 1
ATOM 786 C C . GLU A 1 96 ? 11.594 -2.397 -17.434 1.00 98.19 96 GLU A C 1
ATOM 788 O O . GLU A 1 96 ? 11.304 -2.206 -18.614 1.00 98.19 96 GLU A O 1
ATOM 793 N N . MET A 1 97 ? 11.292 -1.507 -16.481 1.00 98.25 97 MET A N 1
ATOM 794 C CA . MET A 1 97 ? 10.581 -0.250 -16.737 1.00 98.25 97 MET A CA 1
ATOM 795 C C . MET A 1 97 ? 11.278 0.585 -17.815 1.00 98.25 97 MET A C 1
ATOM 797 O O . MET A 1 97 ? 10.620 1.085 -18.723 1.00 98.25 97 MET A O 1
ATOM 801 N N . TYR A 1 98 ? 12.606 0.736 -17.746 1.00 98.19 98 TYR A N 1
ATOM 802 C CA . TYR A 1 98 ? 13.359 1.467 -18.767 1.00 98.19 98 TYR A CA 1
ATOM 803 C C . TYR A 1 98 ? 13.276 0.778 -20.133 1.00 98.19 98 TYR A C 1
ATOM 805 O O . TYR A 1 98 ? 13.064 1.448 -21.141 1.00 98.19 98 TYR A O 1
ATOM 813 N N . THR A 1 99 ? 13.397 -0.550 -20.172 1.00 97.62 99 THR A N 1
ATOM 814 C CA . THR A 1 99 ? 13.296 -1.332 -21.409 1.00 97.62 99 THR A CA 1
ATOM 815 C C . THR A 1 99 ? 11.937 -1.169 -22.082 1.00 97.62 99 THR A C 1
ATOM 817 O O . THR A 1 99 ? 11.913 -0.921 -23.284 1.00 97.62 99 THR A O 1
ATOM 820 N N . ILE A 1 100 ? 10.842 -1.219 -21.317 1.00 97.94 100 ILE A N 1
ATOM 821 C CA . ILE A 1 100 ? 9.474 -0.976 -21.805 1.00 97.94 100 ILE A CA 1
ATOM 822 C C . ILE A 1 100 ? 9.290 0.485 -22.239 1.00 97.94 100 ILE A C 1
ATOM 824 O O . ILE A 1 100 ? 8.633 0.760 -23.237 1.00 97.94 100 ILE A O 1
ATOM 828 N N . SER A 1 101 ? 9.907 1.431 -21.528 1.00 97.81 101 SER A N 1
ATOM 829 C CA . SER A 1 101 ? 9.777 2.862 -21.831 1.00 97.81 101 SER A CA 1
ATOM 830 C C . SER A 1 101 ? 10.445 3.258 -23.150 1.00 97.81 101 SER A C 1
ATOM 832 O O . SER A 1 101 ? 9.995 4.193 -23.798 1.00 97.81 101 SER A O 1
ATOM 834 N N . LYS A 1 102 ? 11.508 2.566 -23.584 1.00 97.50 102 LYS A N 1
ATOM 835 C CA . LYS A 1 102 ? 12.217 2.894 -24.836 1.00 97.50 102 LYS A CA 1
ATOM 836 C C . LYS A 1 102 ? 11.304 2.930 -26.076 1.00 97.50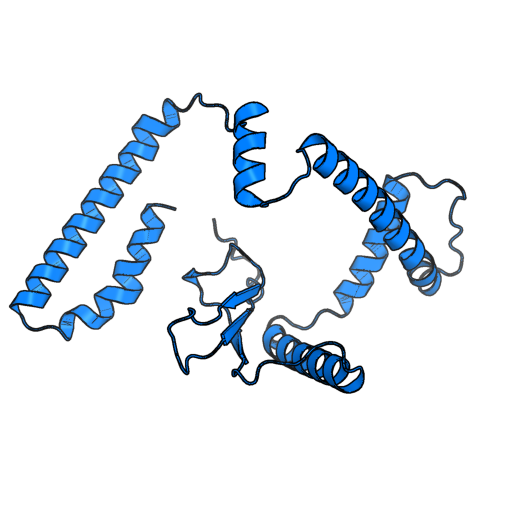 102 LYS A C 1
ATOM 838 O O . LYS A 1 102 ? 11.281 3.979 -26.718 1.00 97.50 102 LYS A O 1
ATOM 843 N N . PRO A 1 103 ? 10.562 1.857 -26.426 1.00 96.81 103 PRO A N 1
ATOM 844 C CA . PRO A 1 103 ? 9.676 1.883 -27.589 1.00 96.81 103 PRO A CA 1
ATOM 845 C C . PRO A 1 103 ? 8.537 2.900 -27.438 1.00 96.81 103 PRO A C 1
ATOM 847 O O . PRO A 1 103 ? 8.208 3.576 -28.407 1.00 96.81 103 PRO A O 1
ATOM 850 N N . VAL A 1 104 ? 7.987 3.075 -26.230 1.00 96.19 104 VAL A N 1
ATOM 851 C CA . VAL A 1 104 ? 6.943 4.083 -25.960 1.00 96.19 104 VAL A CA 1
ATOM 852 C C . VAL A 1 104 ? 7.470 5.498 -26.212 1.00 96.19 104 VAL A C 1
ATOM 854 O O . VAL A 1 104 ? 6.830 6.297 -26.891 1.00 96.19 104 VAL A O 1
ATOM 857 N N . TYR A 1 105 ? 8.672 5.800 -25.721 1.00 96.75 105 TYR A N 1
ATOM 858 C CA . TYR A 1 105 ? 9.309 7.098 -25.919 1.00 96.75 105 TYR A CA 1
ATOM 859 C C . TYR A 1 105 ? 9.678 7.334 -27.388 1.00 96.75 105 TYR A C 1
ATOM 861 O O . TYR A 1 105 ? 9.461 8.424 -27.907 1.00 96.75 105 TYR A O 1
ATOM 869 N N . GLN A 1 106 ? 10.200 6.317 -28.080 1.00 96.88 106 GLN A N 1
ATOM 870 C CA . GLN A 1 106 ? 10.515 6.402 -29.510 1.00 96.88 106 GLN A CA 1
ATOM 871 C C . GLN A 1 106 ? 9.279 6.630 -30.379 1.00 96.88 106 GLN A C 1
ATOM 873 O O . GLN A 1 106 ? 9.386 7.341 -31.371 1.00 96.88 106 GLN A O 1
ATOM 878 N N . ALA A 1 107 ? 8.115 6.089 -30.010 1.00 95.62 107 ALA A N 1
ATOM 879 C CA . ALA A 1 107 ? 6.877 6.355 -30.739 1.00 95.62 107 ALA A CA 1
ATOM 880 C C . ALA A 1 107 ? 6.522 7.856 -30.754 1.00 95.62 107 ALA A C 1
ATOM 882 O O . ALA A 1 107 ? 6.017 8.349 -31.757 1.00 95.62 107 ALA A O 1
ATOM 883 N N . GLN A 1 108 ? 6.837 8.586 -29.678 1.00 94.19 108 GLN A N 1
ATOM 884 C CA . GLN A 1 108 ? 6.643 10.040 -29.594 1.00 94.19 108 GLN A CA 1
ATOM 885 C C . GLN A 1 108 ? 7.831 10.839 -30.152 1.00 94.19 108 GLN A C 1
ATOM 887 O O . GLN A 1 108 ? 7.656 11.917 -30.716 1.00 94.19 108 GLN A O 1
ATOM 892 N N . TYR A 1 109 ? 9.050 10.309 -30.018 1.00 95.44 109 TYR A N 1
ATOM 893 C CA . TYR A 1 109 ? 10.294 10.960 -30.434 1.00 95.44 109 TYR A CA 1
ATOM 894 C C . TYR A 1 109 ? 11.156 10.011 -31.289 1.00 95.44 109 TYR A C 1
ATOM 896 O O . TYR A 1 109 ? 12.166 9.490 -30.795 1.00 95.44 109 TYR A O 1
ATOM 904 N N . PRO A 1 110 ? 10.810 9.800 -32.578 1.00 95.69 110 PRO A N 1
ATOM 905 C CA . PRO A 1 110 ? 11.394 8.737 -33.409 1.00 95.69 110 PRO A CA 1
ATOM 906 C C . PRO A 1 110 ? 12.912 8.814 -33.591 1.00 95.69 110 PRO A C 1
ATOM 908 O O . PRO A 1 110 ? 13.579 7.790 -33.707 1.00 95.69 110 PRO A O 1
ATOM 911 N N . ASN A 1 111 ? 13.477 10.023 -33.551 1.00 95.81 111 ASN A N 1
ATOM 912 C CA . ASN A 1 111 ? 14.913 10.257 -33.735 1.00 95.81 111 ASN A CA 1
ATOM 913 C C . ASN A 1 111 ? 15.734 10.086 -32.445 1.00 95.81 111 ASN A C 1
ATOM 915 O O . ASN A 1 111 ? 16.935 10.361 -32.436 1.00 95.81 111 ASN A O 1
ATOM 919 N N . THR A 1 112 ? 15.111 9.661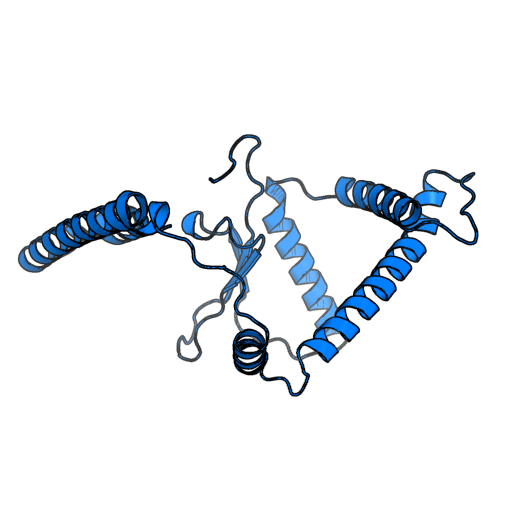 -31.341 1.00 95.44 112 THR A N 1
ATOM 920 C CA . THR A 1 112 ? 15.816 9.464 -30.071 1.00 95.44 112 THR A CA 1
ATOM 921 C C . THR A 1 112 ? 16.776 8.288 -30.165 1.00 95.44 112 THR A C 1
ATOM 923 O O . THR A 1 112 ? 16.372 7.147 -30.401 1.00 95.44 112 THR A O 1
ATOM 926 N N . GLN A 1 113 ? 18.049 8.559 -29.891 1.00 94.38 113 GLN A N 1
ATOM 927 C CA . GLN A 1 113 ? 19.068 7.537 -29.699 1.00 94.38 113 GLN A CA 1
ATOM 928 C C . GLN A 1 113 ? 19.291 7.311 -28.207 1.00 94.38 113 GLN A C 1
ATOM 930 O O . GLN A 1 113 ? 19.551 8.247 -27.449 1.00 94.38 113 GLN A O 1
ATOM 935 N N . PHE A 1 114 ? 19.203 6.054 -27.780 1.00 96.00 114 PHE A N 1
ATOM 936 C CA . PHE A 1 114 ? 19.483 5.686 -26.399 1.00 96.00 114 PHE A CA 1
ATOM 937 C C . PHE A 1 114 ? 20.966 5.341 -26.240 1.00 96.00 114 PHE A C 1
ATOM 939 O O . PHE A 1 114 ? 21.487 4.540 -27.019 1.00 96.00 114 PHE A O 1
ATOM 946 N N . PRO A 1 115 ? 21.656 5.877 -25.219 1.00 95.38 115 PRO A N 1
ATOM 947 C CA . PRO A 1 115 ? 23.037 5.499 -24.953 1.00 95.38 115 PRO A CA 1
ATOM 948 C C . PRO A 1 115 ? 23.116 4.020 -24.549 1.00 95.38 115 PRO A C 1
ATOM 950 O O . PRO A 1 115 ? 22.232 3.513 -23.856 1.00 95.38 115 PRO A O 1
ATOM 953 N N . ALA A 1 116 ? 24.204 3.341 -24.929 1.00 93.19 116 ALA A N 1
ATOM 954 C CA . ALA A 1 116 ? 24.432 1.933 -24.587 1.00 93.19 116 ALA A CA 1
ATOM 955 C C . ALA A 1 116 ? 24.516 1.704 -23.065 1.00 93.19 116 ALA A C 1
ATOM 957 O O . ALA A 1 116 ? 23.967 0.734 -22.548 1.00 93.19 116 ALA A O 1
ATOM 958 N N . ASN A 1 117 ? 25.138 2.644 -22.342 1.00 94.38 117 ASN A N 1
ATOM 959 C CA . ASN A 1 117 ? 25.304 2.612 -20.887 1.00 94.38 117 ASN A CA 1
ATOM 960 C C . ASN A 1 117 ? 24.647 3.845 -20.236 1.00 94.38 117 ASN A C 1
ATOM 962 O O . ASN A 1 117 ? 25.344 4.783 -19.844 1.00 94.38 117 ASN A O 1
ATOM 966 N N . PRO A 1 118 ? 23.305 3.893 -20.128 1.00 95.75 118 PRO A N 1
ATOM 967 C CA . PRO A 1 118 ? 22.617 5.042 -19.552 1.00 95.75 118 PRO A CA 1
ATOM 968 C C . PRO A 1 118 ? 22.900 5.162 -18.050 1.00 95.75 118 PRO A C 1
ATOM 970 O O . PRO A 1 118 ? 22.952 4.163 -17.323 1.00 95.75 118 PRO A O 1
ATOM 973 N N . SER A 1 119 ? 22.991 6.397 -17.553 1.00 96.81 119 SER A N 1
ATOM 974 C CA . SER A 1 119 ? 23.014 6.661 -16.112 1.00 96.81 119 SER A CA 1
ATOM 975 C C . SER A 1 119 ? 21.660 6.323 -15.467 1.00 96.81 119 SER A C 1
ATOM 977 O O . SER A 1 119 ? 20.625 6.235 -16.135 1.00 96.81 119 SER A O 1
ATOM 979 N N . ALA A 1 120 ? 21.635 6.143 -14.142 1.00 95.25 120 ALA A N 1
ATOM 980 C CA . ALA A 1 120 ? 20.382 5.910 -13.419 1.00 95.25 120 ALA A CA 1
ATOM 981 C C . ALA A 1 120 ? 19.400 7.091 -13.553 1.00 95.25 120 ALA A C 1
ATOM 983 O O . ALA A 1 120 ? 18.198 6.867 -13.694 1.00 95.25 120 ALA A O 1
ATOM 984 N N . ALA A 1 121 ? 19.920 8.324 -13.567 1.00 97.56 121 ALA A N 1
ATOM 985 C CA . ALA A 1 121 ? 19.133 9.535 -13.777 1.00 97.56 121 ALA A CA 1
ATOM 986 C C . ALA A 1 121 ? 18.510 9.567 -15.181 1.00 97.56 121 ALA A C 1
ATOM 988 O O . ALA A 1 121 ? 17.314 9.802 -15.302 1.00 97.56 121 ALA A O 1
ATOM 989 N N . TYR A 1 122 ? 19.275 9.224 -16.225 1.00 97.56 122 TYR A N 1
ATOM 990 C CA . TYR A 1 122 ? 18.745 9.143 -17.589 1.00 97.56 122 TYR A CA 1
ATOM 991 C C . TYR A 1 122 ? 17.610 8.115 -17.694 1.00 97.56 122 TYR A C 1
ATOM 993 O O . TYR A 1 122 ? 16.532 8.429 -18.195 1.00 97.56 122 TYR A O 1
ATOM 1001 N N . ARG A 1 123 ? 17.808 6.907 -17.138 1.00 97.75 123 ARG A N 1
ATOM 1002 C CA . ARG A 1 123 ? 16.745 5.888 -17.085 1.00 97.75 123 ARG A CA 1
ATOM 1003 C C . ARG A 1 123 ? 15.493 6.414 -16.382 1.00 97.75 123 ARG A C 1
ATOM 1005 O O . ARG A 1 123 ? 14.393 6.211 -16.881 1.00 97.75 123 ARG A O 1
ATOM 1012 N N . GLN A 1 124 ? 15.650 7.094 -15.242 1.00 97.88 124 GLN A N 1
ATOM 1013 C CA . GLN A 1 124 ? 14.532 7.692 -14.504 1.00 97.88 124 GLN A CA 1
ATOM 1014 C C . GLN A 1 124 ? 13.779 8.737 -15.332 1.00 97.88 124 GLN A C 1
ATOM 1016 O O . GLN A 1 124 ? 12.554 8.769 -15.257 1.00 97.88 124 GLN A O 1
ATOM 1021 N N . THR A 1 125 ? 14.479 9.571 -16.102 1.00 97.94 125 THR A N 1
ATOM 1022 C CA . THR A 1 125 ? 13.850 10.586 -16.956 1.00 97.94 125 THR A CA 1
ATOM 1023 C C . THR A 1 125 ? 12.983 9.946 -18.034 1.00 97.94 125 THR A C 1
ATOM 1025 O O . THR A 1 125 ? 11.823 10.322 -18.167 1.00 97.94 125 THR A O 1
ATOM 1028 N N . ILE A 1 126 ? 13.500 8.937 -18.745 1.00 98.06 126 ILE A N 1
ATOM 1029 C CA . ILE A 1 126 ? 12.738 8.231 -19.790 1.00 98.06 126 ILE A CA 1
ATOM 1030 C C . ILE A 1 126 ? 11.531 7.494 -19.199 1.00 98.06 126 ILE A C 1
ATOM 1032 O O . ILE A 1 126 ? 10.425 7.615 -19.723 1.00 98.06 126 ILE A O 1
ATOM 1036 N N . ILE A 1 127 ? 11.720 6.797 -18.070 1.00 98.19 127 ILE A N 1
ATOM 1037 C CA . ILE A 1 127 ? 10.622 6.139 -17.344 1.00 98.19 127 ILE A CA 1
ATOM 1038 C C . ILE A 1 127 ? 9.549 7.157 -16.960 1.00 98.19 127 ILE A C 1
ATOM 1040 O O . ILE A 1 127 ? 8.368 6.927 -17.197 1.00 98.19 127 ILE A O 1
ATOM 1044 N N . ARG A 1 128 ? 9.948 8.293 -16.377 1.00 97.88 128 ARG A N 1
ATOM 1045 C CA . ARG A 1 128 ? 9.001 9.322 -15.948 1.00 97.88 128 ARG A CA 1
ATOM 1046 C C . ARG A 1 128 ? 8.236 9.894 -17.133 1.00 97.88 128 ARG A C 1
ATOM 1048 O O . ARG A 1 128 ? 7.024 9.971 -17.048 1.00 97.88 128 ARG A O 1
ATOM 1055 N N . ALA A 1 129 ? 8.916 10.236 -18.225 1.00 96.81 129 ALA A N 1
ATOM 1056 C CA . ALA A 1 129 ? 8.260 10.764 -19.417 1.00 96.81 129 ALA A CA 1
ATOM 1057 C C . ALA A 1 129 ? 7.183 9.806 -19.952 1.00 96.81 129 ALA A C 1
ATOM 1059 O O . ALA A 1 129 ? 6.089 10.245 -20.280 1.00 96.81 129 ALA A O 1
ATOM 1060 N N . CYS A 1 130 ? 7.456 8.498 -19.96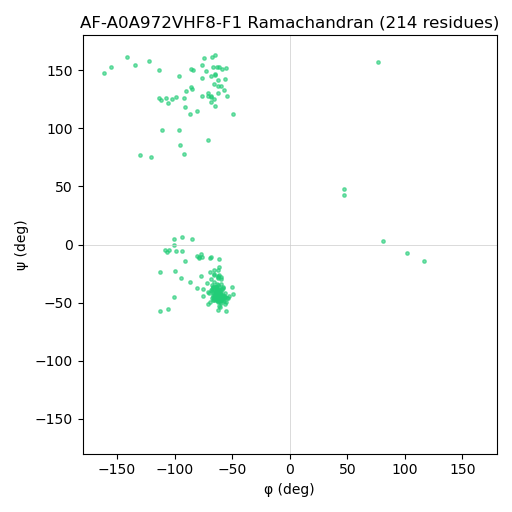9 1.00 96.94 130 CYS A N 1
ATOM 1061 C CA . CYS A 1 130 ? 6.469 7.508 -20.406 1.00 96.94 130 CYS A CA 1
ATOM 1062 C C . CYS A 1 130 ? 5.326 7.319 -19.400 1.00 96.94 130 CYS A C 1
ATOM 1064 O O . CYS A 1 130 ? 4.192 7.093 -19.810 1.00 96.94 130 CYS A O 1
ATOM 1066 N N . LEU A 1 131 ? 5.595 7.441 -18.097 1.00 96.81 131 LEU A N 1
ATOM 1067 C CA . LEU A 1 131 ? 4.537 7.453 -17.085 1.00 96.81 131 LEU A CA 1
ATOM 1068 C C . LEU A 1 131 ? 3.615 8.668 -17.240 1.00 96.81 131 LEU A C 1
ATOM 1070 O O . LEU A 1 131 ? 2.412 8.500 -17.115 1.00 96.81 131 LEU A O 1
ATOM 1074 N N . GLU A 1 132 ? 4.138 9.855 -17.570 1.00 96.00 132 GLU A N 1
ATOM 1075 C CA . GLU A 1 132 ? 3.293 11.032 -17.844 1.00 96.00 132 GLU A CA 1
ATOM 1076 C C . GLU A 1 132 ? 2.373 10.806 -19.058 1.00 96.00 132 GLU A C 1
ATOM 1078 O O . GLU A 1 132 ? 1.226 11.246 -19.041 1.00 96.00 132 GLU A O 1
ATOM 1083 N N . LEU A 1 133 ? 2.831 10.070 -20.081 1.00 93.75 133 LEU A N 1
ATOM 1084 C CA . LEU A 1 133 ? 1.971 9.665 -21.202 1.00 93.75 133 LEU A CA 1
ATOM 1085 C C . LEU A 1 133 ? 0.843 8.741 -20.730 1.00 93.75 133 LEU A C 1
ATOM 1087 O O . LEU A 1 133 ? -0.310 8.966 -21.074 1.00 93.75 133 LEU A O 1
ATOM 1091 N N . ALA A 1 134 ? 1.159 7.745 -19.898 1.00 91.25 134 ALA A N 1
ATOM 1092 C CA . ALA A 1 134 ? 0.146 6.854 -19.333 1.00 91.25 134 ALA A CA 1
ATOM 1093 C C . ALA A 1 134 ? -0.844 7.605 -18.421 1.00 91.25 134 ALA A C 1
ATOM 1095 O O . ALA A 1 134 ? -2.034 7.308 -18.414 1.00 91.25 134 ALA A O 1
ATOM 1096 N N . TYR A 1 135 ? -0.377 8.605 -17.668 1.00 91.62 135 TYR A N 1
ATOM 1097 C CA . TYR A 1 135 ? -1.234 9.425 -16.811 1.00 91.62 135 TYR A CA 1
ATOM 1098 C C . TYR A 1 135 ? -2.180 10.336 -17.595 1.00 91.62 135 TYR A C 1
ATOM 1100 O O . TYR A 1 135 ? -3.227 10.698 -17.063 1.00 91.62 135 TYR A O 1
ATOM 1108 N N . ALA A 1 136 ? -1.859 10.680 -18.844 1.00 91.56 136 ALA A N 1
ATOM 1109 C CA . ALA A 1 136 ? -2.753 11.459 -19.698 1.00 91.56 136 ALA A CA 1
ATOM 1110 C C . ALA A 1 136 ? -4.045 10.700 -20.061 1.00 91.56 136 ALA A C 1
ATOM 1112 O O . ALA A 1 136 ? -5.050 11.331 -20.376 1.00 91.56 136 ALA A O 1
ATOM 1113 N N . GLU A 1 137 ? -4.034 9.367 -19.974 1.00 88.69 137 GLU A N 1
ATOM 1114 C CA . GLU A 1 137 ? -5.200 8.502 -20.198 1.00 88.69 137 GLU A CA 1
ATOM 1115 C C . GLU A 1 137 ? -5.953 8.163 -18.898 1.00 88.69 137 GLU A C 1
ATOM 1117 O O . GLU A 1 137 ? -6.875 7.346 -18.899 1.00 88.69 137 GLU A O 1
ATOM 1122 N N . ALA A 1 138 ? -5.572 8.765 -17.764 1.00 88.06 138 ALA A N 1
ATOM 1123 C CA . ALA A 1 138 ? -6.248 8.524 -16.497 1.00 88.06 138 ALA A CA 1
ATOM 1124 C C . ALA A 1 138 ? -7.726 8.971 -16.556 1.00 88.06 138 ALA A C 1
ATOM 1126 O O . ALA A 1 138 ? -8.031 10.024 -17.125 1.00 88.06 138 ALA A O 1
ATOM 1127 N N . PRO A 1 139 ? -8.654 8.213 -15.937 1.00 88.00 139 PRO A N 1
ATOM 1128 C CA . PRO A 1 139 ? -10.062 8.590 -15.898 1.00 88.00 139 PRO A CA 1
ATOM 1129 C C . PRO A 1 139 ? -10.261 9.907 -15.142 1.00 88.00 139 PRO A C 1
ATOM 1131 O O . PRO A 1 139 ? -9.504 10.243 -14.225 1.00 88.00 139 PRO A O 1
ATOM 1134 N N . ALA A 1 140 ? -11.328 10.631 -15.485 1.00 87.94 140 ALA A N 1
ATOM 1135 C CA . ALA A 1 140 ? -11.701 11.831 -14.749 1.00 87.94 140 ALA A CA 1
ATOM 1136 C C . ALA A 1 140 ? -12.024 11.497 -13.271 1.00 87.94 140 ALA A C 1
ATOM 1138 O O . ALA A 1 140 ? -12.459 10.381 -12.965 1.00 87.94 140 ALA A O 1
ATOM 1139 N N . PRO A 1 141 ? -11.843 12.444 -12.328 1.00 84.56 141 PRO A N 1
ATOM 1140 C CA . PRO A 1 141 ? -12.095 12.222 -10.900 1.00 84.56 141 PRO A CA 1
ATOM 1141 C C . PRO A 1 141 ? -13.459 11.609 -10.550 1.00 84.56 141 PRO A C 1
ATOM 1143 O O . PRO A 1 141 ? -13.563 10.814 -9.617 1.00 84.56 141 PRO A O 1
ATOM 1146 N N . ASP A 1 142 ? -14.505 11.978 -11.284 1.00 85.75 142 ASP A N 1
ATOM 1147 C CA . ASP A 1 142 ? -15.880 11.498 -11.127 1.00 85.75 142 ASP A CA 1
ATOM 1148 C C . ASP A 1 142 ? -16.129 10.124 -11.777 1.00 85.75 142 ASP A C 1
ATOM 1150 O O . ASP A 1 142 ? -17.148 9.489 -11.508 1.00 85.75 142 ASP A O 1
ATOM 1154 N N . GLN A 1 143 ? -15.178 9.618 -12.564 1.00 88.19 143 GLN A N 1
ATOM 1155 C CA . GLN A 1 143 ? -15.255 8.330 -13.259 1.00 88.19 143 GLN A CA 1
ATOM 1156 C C . GLN A 1 143 ? -14.520 7.192 -12.539 1.00 88.19 143 GLN A C 1
ATOM 1158 O O . GLN A 1 143 ? -14.630 6.039 -12.955 1.00 88.19 143 GLN A O 1
ATOM 1163 N N . LEU A 1 144 ? -13.800 7.468 -11.445 1.00 85.75 144 LEU A N 1
ATOM 1164 C CA . LEU A 1 144 ? -12.975 6.470 -10.748 1.00 85.75 144 LEU A CA 1
ATOM 1165 C C . LEU A 1 144 ? -13.738 5.194 -10.367 1.00 85.75 144 LEU A C 1
ATOM 1167 O O . LEU A 1 144 ? -13.251 4.091 -10.601 1.00 85.75 144 LEU A O 1
ATOM 1171 N N . VAL A 1 145 ? -14.942 5.330 -9.804 1.00 87.62 145 VAL A N 1
ATOM 1172 C CA . VAL A 1 145 ? -15.758 4.176 -9.385 1.00 87.62 145 VAL A CA 1
ATOM 1173 C C . VAL A 1 145 ? -16.245 3.371 -10.589 1.00 87.62 145 VAL A C 1
ATOM 1175 O O . VAL A 1 145 ? -16.284 2.144 -10.523 1.00 87.62 145 VAL A O 1
ATOM 1178 N N . ALA A 1 146 ? -16.610 4.039 -11.685 1.00 89.75 146 ALA A N 1
ATOM 1179 C CA . ALA A 1 146 ? -17.025 3.365 -12.912 1.00 89.75 146 ALA A CA 1
ATOM 1180 C C . ALA A 1 146 ? -15.852 2.579 -13.519 1.00 89.75 146 ALA A C 1
ATOM 1182 O O . ALA A 1 146 ? -15.974 1.381 -13.747 1.00 89.75 146 ALA A O 1
ATOM 1183 N N . CYS A 1 147 ? -14.679 3.207 -13.632 1.00 91.31 147 CYS A N 1
ATOM 1184 C CA . CYS A 1 147 ? -13.462 2.551 -14.109 1.00 91.31 147 CYS A CA 1
ATOM 1185 C C . CYS A 1 147 ? -13.055 1.355 -13.222 1.00 91.31 147 CYS A C 1
ATOM 1187 O O . CYS A 1 147 ? -12.698 0.289 -13.727 1.00 91.31 147 CYS A O 1
ATOM 1189 N N . ALA A 1 148 ? -13.178 1.474 -11.895 1.00 91.38 148 ALA A N 1
ATOM 1190 C CA . ALA A 1 148 ? -12.950 0.358 -10.973 1.00 91.38 148 ALA A CA 1
ATOM 1191 C C . ALA A 1 148 ? -13.929 -0.812 -11.206 1.00 91.38 148 ALA A C 1
ATOM 1193 O O . ALA A 1 148 ? -13.527 -1.974 -11.153 1.00 91.38 148 ALA A O 1
ATOM 1194 N N . LYS A 1 149 ? -15.206 -0.526 -11.501 1.00 92.69 149 LYS A N 1
ATOM 1195 C CA . LYS A 1 149 ? -16.207 -1.550 -11.856 1.00 92.69 149 LYS A CA 1
ATOM 1196 C C . LYS A 1 149 ? -15.871 -2.245 -13.171 1.00 92.69 149 LYS A C 1
ATOM 1198 O O . LYS A 1 149 ? -15.914 -3.474 -13.230 1.00 92.69 149 LYS A O 1
ATOM 1203 N N . ASP A 1 150 ? -15.479 -1.484 -14.185 1.00 94.38 150 ASP A N 1
ATOM 1204 C CA . ASP A 1 150 ? -15.143 -2.029 -15.501 1.00 94.38 150 ASP A CA 1
ATOM 1205 C C . ASP A 1 150 ? -13.884 -2.901 -15.446 1.00 94.38 150 ASP A C 1
ATOM 1207 O O . ASP A 1 150 ? -13.867 -4.018 -15.965 1.00 94.38 150 ASP A O 1
ATOM 1211 N N . THR A 1 151 ? -12.839 -2.436 -14.761 1.00 94.00 151 THR A N 1
ATOM 1212 C CA . THR A 1 151 ? -11.586 -3.192 -14.592 1.00 94.00 151 THR A CA 1
ATOM 1213 C C . THR A 1 151 ? -11.780 -4.462 -13.765 1.00 94.00 151 THR A C 1
ATOM 1215 O O . THR A 1 151 ? -11.232 -5.507 -14.123 1.00 94.00 151 THR A O 1
ATOM 1218 N N . LEU A 1 152 ? -12.617 -4.428 -12.722 1.00 93.94 152 LEU A N 1
ATOM 1219 C CA . LEU A 1 152 ? -13.005 -5.629 -11.981 1.00 93.94 152 LEU A CA 1
ATOM 1220 C C . LEU A 1 152 ? -13.724 -6.640 -12.885 1.00 93.94 152 LEU A C 1
ATOM 1222 O O . LEU A 1 152 ? -13.416 -7.834 -12.834 1.00 93.94 152 LEU A O 1
ATOM 1226 N N . ALA A 1 153 ? -14.664 -6.185 -13.717 1.00 94.69 153 ALA A N 1
ATOM 1227 C CA . ALA A 1 153 ? -15.385 -7.053 -14.644 1.00 94.69 153 ALA A CA 1
ATOM 1228 C C . ALA A 1 153 ? -14.436 -7.697 -15.670 1.00 94.69 153 ALA A C 1
ATOM 1230 O O . ALA A 1 153 ? -14.503 -8.907 -15.896 1.00 94.69 153 ALA A O 1
ATOM 1231 N N . GLN A 1 154 ? -13.501 -6.920 -16.227 1.00 96.69 154 GLN A N 1
ATOM 1232 C CA . GLN A 1 154 ? -12.481 -7.410 -17.158 1.00 96.69 154 GLN A CA 1
ATOM 1233 C C . GLN A 1 154 ? -11.555 -8.445 -16.506 1.00 96.69 154 GLN A C 1
ATOM 1235 O O . GLN A 1 154 ? -11.362 -9.530 -17.056 1.00 96.69 154 GLN A O 1
ATOM 1240 N N . ALA A 1 155 ? -11.027 -8.151 -15.313 1.00 95.38 155 ALA A N 1
ATOM 1241 C CA . ALA A 1 155 ? -10.170 -9.075 -14.573 1.00 95.38 155 ALA A CA 1
ATOM 1242 C C . ALA A 1 155 ? -10.914 -10.374 -14.221 1.00 95.38 155 ALA A C 1
ATOM 1244 O O . ALA A 1 155 ? -10.381 -11.466 -14.408 1.00 95.38 155 ALA A O 1
ATOM 1245 N N . THR A 1 156 ? -12.176 -10.264 -13.792 1.00 94.19 156 THR A N 1
ATOM 1246 C CA . THR A 1 156 ? -13.050 -11.408 -13.492 1.00 94.19 156 THR A CA 1
ATOM 1247 C C . THR A 1 156 ? -13.261 -12.288 -14.722 1.00 94.19 156 THR A C 1
ATOM 1249 O O . THR A 1 156 ? -13.122 -13.509 -14.643 1.00 94.19 156 THR A O 1
ATOM 1252 N N . ALA A 1 157 ? -13.577 -11.683 -15.870 1.00 95.94 157 ALA A N 1
ATOM 1253 C CA . ALA A 1 157 ? -13.764 -12.407 -17.122 1.00 95.94 157 ALA A CA 1
ATOM 1254 C C . ALA A 1 157 ? -12.471 -13.097 -17.574 1.00 95.94 157 ALA A C 1
ATOM 1256 O O . ALA A 1 157 ? -12.507 -14.262 -17.965 1.00 95.94 157 ALA A O 1
ATOM 1257 N N . PHE A 1 158 ? -11.327 -12.416 -17.464 1.00 97.62 158 PHE A N 1
ATOM 1258 C CA . PHE A 1 158 ? -10.023 -12.976 -17.808 1.00 97.62 158 PHE A CA 1
ATOM 1259 C C . PHE A 1 158 ? -9.659 -14.177 -16.926 1.00 97.62 158 PHE A C 1
ATOM 1261 O O . PHE A 1 158 ? -9.291 -15.224 -17.454 1.00 97.62 158 PHE A O 1
ATOM 1268 N N . VAL A 1 159 ? -9.812 -14.060 -15.601 1.00 97.00 159 VAL A N 1
ATOM 1269 C CA . VAL A 1 159 ? -9.540 -15.152 -14.649 1.00 97.00 159 VAL A CA 1
ATOM 1270 C C . VAL A 1 159 ? -10.416 -16.370 -14.938 1.00 97.00 159 VAL A C 1
ATOM 1272 O O . VAL A 1 159 ? -9.890 -17.480 -14.973 1.00 97.00 159 VAL A O 1
ATOM 1275 N N . LYS A 1 160 ? -11.715 -16.169 -15.213 1.00 95.38 160 LYS A N 1
ATOM 1276 C CA . LYS A 1 160 ? -12.634 -17.253 -15.604 1.00 95.38 160 LYS A CA 1
ATOM 1277 C C . LYS A 1 160 ? -12.235 -17.889 -16.933 1.00 95.38 160 LYS A C 1
ATOM 1279 O O . LYS A 1 160 ? -12.168 -19.106 -17.033 1.00 95.38 160 LYS A O 1
ATOM 1284 N N . ALA A 1 161 ? -11.953 -17.077 -17.950 1.00 97.62 161 ALA A N 1
ATOM 1285 C CA . ALA A 1 161 ? -11.604 -17.561 -19.284 1.00 97.62 161 ALA A CA 1
ATOM 1286 C C . ALA A 1 161 ? -10.269 -18.322 -19.317 1.00 97.62 161 ALA A C 1
ATOM 1288 O O . ALA A 1 161 ? -10.052 -19.147 -20.202 1.00 97.62 161 ALA A O 1
ATOM 1289 N N . LYS A 1 162 ? -9.360 -18.015 -18.388 1.00 98.12 162 LYS A N 1
ATOM 1290 C CA . LYS A 1 162 ? -8.044 -18.652 -18.263 1.00 98.12 162 LYS A CA 1
ATOM 1291 C C . LYS A 1 162 ? -7.972 -19.715 -17.169 1.00 98.12 162 LYS A C 1
ATOM 1293 O O . LYS A 1 162 ? -6.902 -20.290 -17.009 1.00 98.12 162 LYS A O 1
ATOM 1298 N N . ASP A 1 163 ? -9.069 -19.953 -16.452 1.00 96.19 163 ASP A N 1
ATOM 1299 C CA . ASP A 1 163 ? -9.164 -20.910 -15.345 1.00 96.19 163 ASP A CA 1
ATOM 1300 C C . ASP A 1 163 ? -7.999 -20.786 -14.340 1.00 96.19 163 ASP A C 1
ATOM 1302 O O . ASP A 1 163 ? -7.319 -21.752 -14.004 1.00 96.19 163 ASP A O 1
ATOM 1306 N N . LEU A 1 164 ? -7.698 -19.551 -13.910 1.00 96.69 164 LEU A N 1
ATOM 1307 C CA . LEU A 1 164 ? -6.524 -19.288 -13.061 1.00 96.69 164 LEU A CA 1
ATOM 1308 C C . LEU A 1 164 ? -6.773 -19.608 -11.583 1.00 96.69 164 LEU A C 1
ATOM 1310 O O . LEU A 1 164 ? -5.861 -20.037 -10.880 1.00 96.69 164 LEU A O 1
ATOM 1314 N N . VAL A 1 165 ? -7.984 -19.328 -11.095 1.00 95.62 165 VAL A N 1
ATOM 1315 C CA . VAL A 1 165 ? -8.402 -19.564 -9.708 1.00 95.62 165 VAL A CA 1
ATOM 1316 C C . VAL A 1 165 ? -9.927 -19.574 -9.614 1.00 95.62 165 VAL A C 1
ATOM 1318 O O . VAL A 1 165 ? -10.610 -18.831 -10.323 1.00 95.62 165 VAL A O 1
ATOM 1321 N N . THR A 1 166 ? -10.467 -20.380 -8.700 1.00 93.88 166 THR A N 1
ATOM 1322 C CA . THR A 1 166 ? -11.892 -20.369 -8.361 1.00 93.88 166 THR A CA 1
ATOM 1323 C C . THR A 1 166 ? -12.273 -19.043 -7.711 1.00 93.88 166 THR A C 1
ATOM 1325 O O . THR A 1 166 ? -11.689 -18.642 -6.704 1.00 93.88 166 THR A O 1
ATOM 1328 N N . LEU A 1 167 ? -13.279 -18.370 -8.265 1.00 89.88 167 LEU A N 1
ATOM 1329 C CA . LEU A 1 167 ? -13.781 -17.113 -7.717 1.00 89.88 167 LEU A CA 1
ATOM 1330 C C . LEU A 1 167 ? -14.811 -17.376 -6.609 1.00 89.88 167 LEU A C 1
ATOM 1332 O O . LEU A 1 167 ? -15.713 -18.193 -6.822 1.00 89.88 167 LEU A O 1
ATOM 1336 N N . PRO A 1 168 ? -14.715 -16.689 -5.454 1.00 85.19 168 PRO A N 1
ATOM 1337 C CA . PRO A 1 168 ? -15.714 -16.811 -4.403 1.00 85.19 168 PRO A CA 1
ATOM 1338 C C . PRO A 1 168 ? -17.073 -16.280 -4.891 1.00 85.19 168 PRO A C 1
ATOM 1340 O O . PRO A 1 168 ? -17.114 -15.334 -5.684 1.00 85.19 168 PRO A O 1
ATOM 1343 N N . PRO A 1 169 ? -18.192 -16.870 -4.434 1.00 83.50 169 PRO A N 1
ATOM 1344 C CA . PRO A 1 169 ? -19.533 -16.422 -4.805 1.00 83.50 169 PRO A CA 1
ATOM 1345 C C . PRO A 1 169 ? -19.968 -15.152 -4.056 1.00 83.50 169 PRO A C 1
ATOM 1347 O O . PRO A 1 169 ? -21.024 -14.601 -4.367 1.00 83.50 169 PRO A O 1
ATOM 1350 N N . ASP A 1 170 ? -19.190 -14.713 -3.062 1.00 83.12 170 ASP A N 1
ATOM 1351 C CA . ASP A 1 170 ? -19.548 -13.599 -2.193 1.00 83.12 170 ASP A CA 1
ATOM 1352 C C . ASP A 1 170 ? -19.686 -12.287 -2.980 1.00 83.12 170 ASP A C 1
ATOM 1354 O O . ASP A 1 170 ? -18.845 -11.967 -3.829 1.00 83.12 170 ASP A O 1
ATOM 1358 N N . PRO A 1 171 ? -20.735 -11.492 -2.707 1.00 83.69 171 PRO A N 1
ATOM 1359 C CA . PRO A 1 171 ? -20.953 -10.239 -3.406 1.00 83.69 171 PRO A CA 1
ATOM 1360 C C . PRO A 1 171 ? -19.869 -9.216 -3.042 1.00 83.69 171 PRO A C 1
ATOM 1362 O O . PRO A 1 171 ? -19.652 -8.900 -1.868 1.00 83.69 171 PRO A O 1
ATOM 1365 N N . LEU A 1 172 ? -19.238 -8.658 -4.076 1.00 90.25 172 LEU A N 1
ATOM 1366 C CA . LEU A 1 172 ? -18.312 -7.535 -3.981 1.00 90.25 172 LEU A CA 1
ATOM 1367 C C . LEU A 1 172 ? -19.014 -6.248 -4.419 1.00 90.25 172 LEU A C 1
ATOM 1369 O O . LEU A 1 172 ? -19.528 -6.158 -5.536 1.00 90.25 172 LEU A O 1
ATOM 1373 N N . GLU A 1 173 ? -19.001 -5.235 -3.561 1.00 91.88 173 GLU A N 1
ATOM 1374 C CA . GLU A 1 173 ? -19.554 -3.918 -3.854 1.00 91.88 173 GLU A CA 1
ATOM 1375 C C . GLU A 1 173 ? -18.443 -2.869 -3.916 1.00 91.88 173 GLU A C 1
ATOM 1377 O O . GLU A 1 173 ? -17.648 -2.719 -2.991 1.00 91.88 173 GLU A O 1
ATOM 1382 N N . ILE A 1 174 ? -18.386 -2.125 -5.021 1.00 92.50 174 ILE A N 1
ATOM 1383 C CA . ILE A 1 174 ? -17.431 -1.025 -5.181 1.00 92.50 174 ILE A CA 1
ATOM 1384 C C . ILE A 1 174 ? -18.084 0.261 -4.696 1.00 92.50 174 ILE A C 1
ATOM 1386 O O . ILE A 1 174 ? -19.081 0.705 -5.275 1.00 92.50 174 ILE A O 1
ATOM 1390 N N . ILE A 1 175 ? -17.490 0.867 -3.670 1.00 89.50 175 ILE A N 1
ATOM 1391 C CA . ILE A 1 175 ? -18.009 2.067 -3.010 1.00 89.50 175 ILE A CA 1
ATOM 1392 C C . ILE A 1 175 ? -16.993 3.208 -3.040 1.00 89.50 175 ILE A C 1
ATOM 1394 O O . ILE A 1 175 ? -15.781 3.004 -3.134 1.00 89.50 175 ILE A O 1
ATOM 1398 N N . ILE A 1 176 ? -17.495 4.435 -2.904 1.00 87.75 176 ILE A N 1
ATOM 1399 C CA . ILE A 1 176 ? -16.640 5.573 -2.566 1.00 87.75 176 ILE A CA 1
ATOM 1400 C C . ILE A 1 176 ? -16.211 5.402 -1.112 1.00 87.75 176 ILE A C 1
ATOM 1402 O O . ILE A 1 176 ? -17.056 5.245 -0.231 1.00 87.75 176 ILE A O 1
ATOM 1406 N N . MET A 1 177 ? -14.905 5.479 -0.864 1.00 87.12 177 MET A N 1
ATOM 1407 C CA . MET A 1 177 ? -14.343 5.350 0.476 1.00 87.12 177 MET A CA 1
ATOM 1408 C C . MET A 1 177 ? -14.989 6.359 1.440 1.00 87.12 177 MET A C 1
ATOM 1410 O O . MET A 1 177 ? -15.005 7.562 1.128 1.00 87.12 177 MET A O 1
ATOM 1414 N N . PRO A 1 178 ? -15.502 5.920 2.600 1.00 82.31 178 PRO A N 1
ATOM 1415 C CA . PRO A 1 178 ? -15.999 6.813 3.638 1.00 82.31 178 PRO A CA 1
ATOM 1416 C C . PRO A 1 178 ? -14.933 7.816 4.087 1.00 82.31 178 PRO A C 1
ATOM 1418 O O . PRO A 1 178 ? -13.757 7.483 4.184 1.00 82.31 178 PRO A O 1
ATOM 1421 N N . GLU A 1 179 ? -15.325 9.060 4.371 1.00 75.19 179 GLU A N 1
ATOM 1422 C CA . GLU A 1 179 ? -14.369 10.148 4.637 1.00 75.19 179 GLU A CA 1
ATOM 1423 C C . GLU A 1 179 ? -13.426 9.869 5.814 1.00 75.19 179 GLU A C 1
ATOM 1425 O O . GLU A 1 179 ? -12.237 10.157 5.719 1.00 75.19 179 GLU A O 1
ATOM 1430 N N . PHE A 1 180 ? -13.928 9.240 6.879 1.00 72.88 180 PHE A N 1
ATOM 1431 C CA . PHE A 1 180 ? -13.140 8.906 8.070 1.00 72.88 180 PHE A CA 1
ATOM 1432 C C . PHE A 1 180 ? -12.067 7.824 7.830 1.00 72.88 180 PHE A C 1
ATOM 1434 O O . PHE A 1 180 ? -11.214 7.626 8.691 1.00 72.88 180 PHE A O 1
ATOM 1441 N N . GLU A 1 181 ? -12.088 7.145 6.679 1.00 75.56 181 GLU A N 1
ATOM 1442 C CA . GLU A 1 181 ? -11.116 6.106 6.292 1.00 75.56 181 GLU A CA 1
ATOM 1443 C C . GLU A 1 181 ? -10.145 6.588 5.206 1.00 75.56 181 GLU A C 1
ATOM 1445 O O . GLU A 1 181 ? -9.180 5.899 4.868 1.00 75.56 181 GLU A O 1
ATOM 1450 N N . ARG A 1 182 ? -10.365 7.795 4.668 1.00 79.50 182 ARG A N 1
ATOM 1451 C CA . ARG A 1 182 ? -9.485 8.402 3.664 1.00 79.50 182 ARG A CA 1
ATOM 1452 C C . ARG A 1 182 ? -8.175 8.865 4.301 1.00 79.50 182 ARG A C 1
ATOM 1454 O O . ARG A 1 182 ? -8.128 9.287 5.452 1.00 79.50 182 ARG A O 1
ATOM 1461 N N . GLY A 1 183 ? -7.101 8.839 3.511 1.00 69.25 183 GLY A N 1
ATOM 1462 C CA . GLY A 1 183 ? -5.786 9.371 3.898 1.00 69.25 183 GLY A CA 1
ATOM 1463 C C . GLY A 1 183 ? -4.753 8.321 4.317 1.00 69.25 183 GLY A C 1
ATOM 1464 O O . GLY A 1 183 ? -3.585 8.666 4.471 1.00 69.25 183 GLY A O 1
ATOM 1465 N N . VAL A 1 184 ? -5.147 7.049 4.444 1.00 67.94 184 VAL A N 1
ATOM 1466 C CA . VAL A 1 184 ? -4.220 5.932 4.720 1.00 67.94 184 VAL A CA 1
ATOM 1467 C C . VAL A 1 184 ? -3.893 5.143 3.450 1.00 67.94 184 VAL A C 1
ATOM 1469 O O . VAL A 1 184 ? -2.728 4.862 3.181 1.00 67.94 184 VAL A O 1
ATOM 1472 N N . ALA A 1 185 ? -4.907 4.822 2.645 1.00 72.25 185 ALA A N 1
ATOM 1473 C CA . ALA A 1 185 ? -4.768 4.108 1.380 1.00 72.25 185 ALA A CA 1
ATOM 1474 C C . ALA A 1 185 ? -5.601 4.783 0.282 1.00 72.25 185 ALA A C 1
ATOM 1476 O O . ALA A 1 185 ? -6.598 5.445 0.565 1.00 72.25 185 ALA A O 1
ATOM 1477 N N . LEU A 1 186 ? -5.193 4.602 -0.978 1.00 83.06 186 LEU A N 1
ATOM 1478 C CA . LEU A 1 186 ? -5.969 5.060 -2.137 1.00 83.06 186 LEU A CA 1
ATOM 1479 C C . LEU A 1 186 ? -7.150 4.129 -2.440 1.00 83.06 186 LEU A C 1
ATOM 1481 O O . LEU A 1 186 ? -8.163 4.573 -2.969 1.00 83.06 186 LEU A O 1
ATOM 1485 N N . ALA A 1 187 ? -7.036 2.851 -2.084 1.00 87.94 187 ALA A N 1
ATOM 1486 C CA . ALA A 1 187 ? -8.134 1.900 -2.113 1.00 87.94 187 ALA A CA 1
ATOM 1487 C C . ALA A 1 187 ? -7.869 0.759 -1.120 1.00 87.94 187 ALA A C 1
ATOM 1489 O O . ALA A 1 187 ? -6.706 0.448 -0.845 1.00 87.94 187 ALA A O 1
ATOM 1490 N N . TYR A 1 188 ? -8.921 0.133 -0.595 1.00 85.88 188 TYR A N 1
ATOM 1491 C CA . TYR A 1 188 ? -8.809 -1.052 0.259 1.00 85.88 188 TYR A CA 1
ATOM 1492 C C . TYR A 1 188 ? -9.930 -2.055 -0.031 1.00 85.88 188 TYR A C 1
ATOM 1494 O O . TYR A 1 188 ? -10.960 -1.710 -0.611 1.00 85.88 188 TYR A O 1
ATOM 1502 N N . CYS A 1 189 ? -9.710 -3.300 0.386 1.00 90.19 189 CYS A N 1
ATOM 1503 C CA . CYS A 1 189 ? -10.729 -4.340 0.426 1.00 90.19 189 CYS A CA 1
ATOM 1504 C C . CYS A 1 189 ? -11.134 -4.557 1.887 1.00 90.19 189 CYS A C 1
ATOM 1506 O O . CYS A 1 189 ? -10.270 -4.846 2.715 1.00 90.19 189 CYS A O 1
ATOM 1508 N N . ASP A 1 190 ? -12.415 -4.376 2.185 1.00 88.56 190 ASP A N 1
ATOM 1509 C CA . ASP A 1 190 ? -13.020 -4.646 3.485 1.00 88.56 190 ASP A CA 1
ATOM 1510 C C . ASP A 1 190 ? -13.951 -5.847 3.345 1.00 88.56 190 ASP A C 1
ATOM 1512 O O . ASP A 1 190 ? -15.056 -5.756 2.806 1.00 88.56 190 ASP A O 1
ATOM 1516 N N . SER A 1 191 ? -13.431 -7.007 3.731 1.00 88.81 191 SER A N 1
ATOM 1517 C CA . SER A 1 191 ? -14.148 -8.275 3.697 1.00 88.81 191 SER A CA 1
ATOM 1518 C C . SER A 1 191 ? -14.759 -8.575 5.062 1.00 88.81 191 SER A C 1
ATOM 1520 O O . SER A 1 191 ? -14.107 -8.306 6.077 1.00 88.81 191 SER A O 1
ATOM 1522 N N . PRO A 1 192 ? -15.940 -9.210 5.108 1.00 87.12 192 PRO A N 1
ATOM 1523 C CA . PRO A 1 192 ? -16.556 -9.603 6.365 1.00 87.12 192 PRO A CA 1
ATOM 1524 C C . PRO A 1 192 ? -15.655 -10.535 7.180 1.00 87.12 192 PRO A C 1
ATOM 1526 O O . PRO A 1 192 ? -14.838 -11.287 6.636 1.00 87.12 192 PRO A O 1
ATOM 1529 N N . GLY A 1 193 ? -15.803 -10.479 8.505 1.00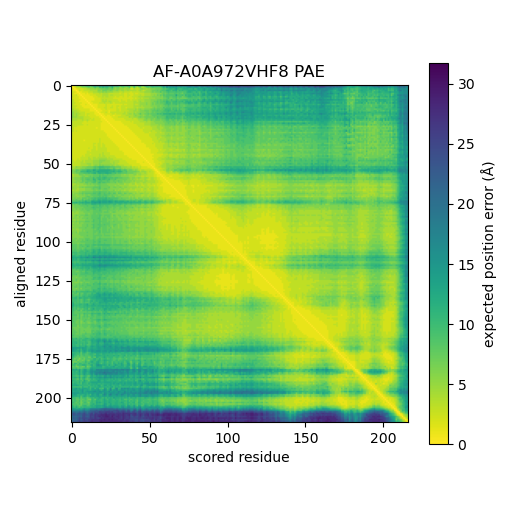 87.38 193 GLY A N 1
ATOM 1530 C CA . GLY A 1 193 ? -15.086 -11.371 9.401 1.00 87.38 193 GLY A CA 1
ATOM 1531 C C . GLY A 1 193 ? -15.505 -12.832 9.197 1.00 87.38 193 GLY A C 1
ATOM 1532 O O . GLY A 1 193 ? -16.576 -13.113 8.662 1.00 87.38 193 GLY A O 1
ATOM 1533 N N . PRO A 1 194 ? -14.711 -13.800 9.687 1.00 85.94 194 PRO A N 1
ATOM 1534 C CA . PRO A 1 194 ? -14.991 -15.228 9.500 1.00 85.94 194 PRO A CA 1
ATOM 1535 C C . PRO A 1 194 ? -16.319 -15.707 10.117 1.00 85.94 194 PRO A C 1
ATOM 1537 O O . PRO A 1 194 ? -16.742 -16.825 9.841 1.00 85.94 194 PRO A O 1
ATOM 1540 N N . LEU A 1 195 ? -16.961 -14.894 10.964 1.00 88.69 195 LEU A N 1
ATOM 1541 C CA . LEU A 1 195 ? -18.248 -15.191 11.604 1.00 88.69 195 LEU A CA 1
ATOM 1542 C C . LEU A 1 195 ? -19.415 -14.361 11.038 1.00 88.69 195 LEU A C 1
ATOM 1544 O O . LEU A 1 195 ? -20.563 -14.590 11.416 1.00 88.69 195 LEU A O 1
ATOM 1548 N N . ASP A 1 196 ? -19.143 -13.423 10.132 1.00 82.44 196 ASP A N 1
ATOM 1549 C CA . ASP A 1 196 ? -20.131 -12.491 9.594 1.00 82.44 196 ASP A CA 1
ATOM 1550 C C . ASP A 1 196 ? -20.774 -13.055 8.318 1.00 82.44 196 ASP A C 1
ATOM 1552 O O . ASP A 1 196 ? -20.433 -12.698 7.188 1.00 82.44 196 ASP A O 1
ATOM 1556 N N . VAL A 1 197 ? -21.717 -13.982 8.497 1.00 78.31 197 VAL A N 1
ATOM 1557 C CA . VAL A 1 197 ? -22.389 -14.668 7.384 1.00 78.31 197 VAL A CA 1
ATOM 1558 C C . VAL A 1 197 ? -23.337 -13.719 6.640 1.00 78.31 197 VAL A C 1
ATOM 1560 O O . VAL A 1 197 ? -24.194 -13.077 7.244 1.00 78.31 197 VAL A O 1
ATOM 1563 N N . GLY A 1 198 ? -23.227 -13.675 5.309 1.00 78.19 198 GLY A N 1
ATOM 1564 C CA . GLY A 1 198 ? -24.138 -12.926 4.431 1.00 78.19 198 GLY A CA 1
ATOM 1565 C C . GLY A 1 198 ? -23.849 -11.426 4.317 1.00 78.19 198 GLY A C 1
ATOM 1566 O O . GLY A 1 198 ? -24.595 -10.716 3.639 1.00 78.19 198 GLY A O 1
ATOM 1567 N N . LEU A 1 199 ? -22.780 -10.934 4.950 1.00 84.31 199 LEU A N 1
ATOM 1568 C CA . LEU A 1 199 ? -22.295 -9.574 4.733 1.00 84.31 199 LEU A CA 1
ATOM 1569 C C . LEU A 1 199 ? -21.543 -9.461 3.399 1.00 84.31 199 LEU A C 1
ATOM 1571 O O . LEU A 1 199 ? -21.013 -10.433 2.864 1.00 84.31 199 LEU A O 1
ATOM 1575 N N . LYS A 1 200 ? -21.520 -8.248 2.846 1.00 87.25 200 LYS A N 1
ATOM 1576 C CA . LYS A 1 200 ? -20.854 -7.947 1.575 1.00 87.25 200 LYS A CA 1
ATOM 1577 C C . LYS A 1 200 ? -19.378 -7.641 1.795 1.00 87.25 200 LYS A C 1
ATOM 1579 O O . LYS A 1 200 ? -19.014 -7.078 2.823 1.00 87.25 200 LYS A O 1
ATOM 1584 N N . THR A 1 201 ? -18.563 -7.931 0.786 1.00 90.44 201 THR A N 1
ATOM 1585 C CA . THR A 1 201 ? -17.208 -7.375 0.697 1.00 90.44 201 THR A CA 1
ATOM 1586 C C . THR A 1 201 ? -17.275 -6.010 0.021 1.00 90.44 201 THR A C 1
ATOM 1588 O O . THR A 1 201 ? -17.944 -5.863 -1.004 1.00 90.44 201 THR A O 1
ATOM 1591 N N . PHE A 1 202 ? -16.562 -5.020 0.550 1.00 91.50 202 PHE A N 1
ATOM 1592 C CA . PHE A 1 202 ? -16.450 -3.696 -0.049 1.00 91.50 202 PHE A CA 1
ATOM 1593 C C . PHE A 1 202 ? -15.067 -3.484 -0.661 1.00 91.50 202 PHE A C 1
ATOM 1595 O O . PHE A 1 202 ? -14.046 -3.599 0.013 1.00 91.50 202 PHE A O 1
ATOM 1602 N N . TYR A 1 203 ? -15.026 -3.112 -1.939 1.00 92.38 203 TYR A N 1
ATOM 1603 C CA . TYR A 1 203 ? -13.845 -2.511 -2.550 1.00 92.38 203 TYR A CA 1
ATOM 1604 C C . TYR A 1 203 ? -14.018 -0.991 -2.526 1.00 92.38 203 TYR A C 1
ATOM 1606 O O . TYR A 1 203 ? -14.727 -0.405 -3.347 1.00 92.38 203 TYR A O 1
ATOM 1614 N N . ALA A 1 204 ? -13.407 -0.351 -1.535 1.00 90.25 204 ALA A N 1
ATOM 1615 C CA . ALA A 1 204 ? -13.538 1.079 -1.318 1.00 90.25 204 ALA A CA 1
ATOM 1616 C C . ALA A 1 204 ? -12.439 1.846 -2.052 1.00 90.25 204 ALA A C 1
ATOM 1618 O O . ALA A 1 204 ? -11.249 1.599 -1.845 1.00 90.25 204 ALA A O 1
ATOM 1619 N N . VAL A 1 205 ? -12.837 2.819 -2.871 1.00 89.12 205 VAL A N 1
ATOM 1620 C CA . VAL A 1 205 ? -11.924 3.658 -3.658 1.00 89.12 205 VAL A CA 1
ATOM 1621 C C . VAL A 1 205 ? -11.965 5.087 -3.129 1.00 89.12 205 VAL A C 1
ATOM 1623 O O . VAL A 1 205 ? -13.035 5.697 -3.034 1.00 89.12 205 VAL A O 1
ATOM 1626 N N . ALA A 1 206 ? -10.805 5.633 -2.758 1.00 87.31 206 ALA A N 1
ATOM 1627 C CA . ALA A 1 206 ? -10.707 7.020 -2.330 1.00 87.31 206 ALA A CA 1
ATOM 1628 C C . ALA A 1 206 ? -10.961 7.938 -3.536 1.00 87.31 206 ALA A C 1
ATOM 1630 O O . ALA A 1 206 ? -10.314 7.770 -4.573 1.00 87.31 206 ALA A O 1
ATOM 1631 N N . PRO A 1 207 ? -11.879 8.914 -3.434 1.00 82.75 207 PRO A N 1
ATOM 1632 C CA . PRO A 1 207 ? -12.060 9.882 -4.504 1.00 82.75 207 PRO A CA 1
ATOM 1633 C C . PRO A 1 207 ? -10.805 10.755 -4.629 1.00 82.75 207 PRO A C 1
ATOM 1635 O O . PRO A 1 207 ? -10.107 10.996 -3.639 1.00 82.75 207 PRO A O 1
ATOM 1638 N N . CYS A 1 208 ? -10.536 11.286 -5.826 1.00 76.31 208 CYS A N 1
ATOM 1639 C CA . CYS A 1 208 ? -9.520 12.326 -5.966 1.00 76.31 208 CYS A CA 1
ATOM 1640 C C . CYS A 1 208 ? -9.864 13.505 -5.048 1.00 76.31 208 CYS A C 1
ATOM 1642 O O . CYS A 1 208 ? -10.999 13.990 -5.026 1.00 76.31 208 CYS A O 1
ATOM 1644 N N . LEU A 1 209 ? -8.868 13.989 -4.308 1.00 65.56 209 LEU A N 1
ATOM 1645 C CA . LEU A 1 209 ? -9.016 15.206 -3.521 1.00 65.56 209 LEU A CA 1
ATOM 1646 C C . LEU A 1 209 ? -9.291 16.372 -4.474 1.00 65.56 209 LEU A C 1
ATOM 1648 O O . LEU A 1 209 ? -8.565 16.566 -5.452 1.00 65.56 209 LEU A O 1
ATOM 1652 N N . LYS A 1 210 ? -10.324 17.168 -4.182 1.00 56.03 210 LYS A N 1
ATOM 1653 C CA . LYS A 1 210 ? -10.536 18.438 -4.884 1.00 56.03 210 LYS A CA 1
ATOM 1654 C C . LYS A 1 210 ? -9.304 19.317 -4.659 1.00 56.03 210 LYS A C 1
ATOM 1656 O O . LYS A 1 210 ? -8.791 19.393 -3.539 1.00 56.03 210 LYS A O 1
ATOM 1661 N N . THR A 1 211 ? -8.826 19.972 -5.713 1.00 41.88 211 THR A N 1
ATOM 1662 C CA . THR A 1 211 ? -7.665 20.868 -5.677 1.00 41.88 211 THR A CA 1
ATOM 1663 C C . THR A 1 211 ? -7.814 21.857 -4.512 1.00 41.88 211 THR A C 1
ATOM 1665 O O . THR A 1 211 ? -8.729 22.673 -4.512 1.00 41.88 211 THR A O 1
ATOM 1668 N N . GLY A 1 212 ? -6.962 21.744 -3.484 1.00 44.97 212 GLY A N 1
ATOM 1669 C CA . GLY A 1 212 ? -6.988 22.608 -2.291 1.00 44.97 212 GLY A CA 1
ATOM 1670 C C . GLY A 1 212 ? -7.292 21.916 -0.954 1.00 44.97 212 GLY A C 1
ATOM 1671 O O . GLY A 1 212 ? -6.997 22.492 0.090 1.00 44.97 212 GLY A O 1
ATOM 1672 N N . GLN A 1 213 ? -7.788 20.674 -0.939 1.00 43.59 213 GLN A N 1
ATOM 1673 C CA . GLN A 1 213 ? -7.974 19.910 0.303 1.00 43.59 213 GLN A CA 1
ATOM 1674 C C . GLN A 1 213 ? -6.767 19.000 0.565 1.00 43.59 213 GLN A C 1
ATOM 1676 O O . GLN A 1 213 ? -6.752 17.835 0.182 1.00 43.59 213 GLN A O 1
ATOM 1681 N N . ARG A 1 214 ? -5.720 19.525 1.214 1.00 36.34 214 ARG 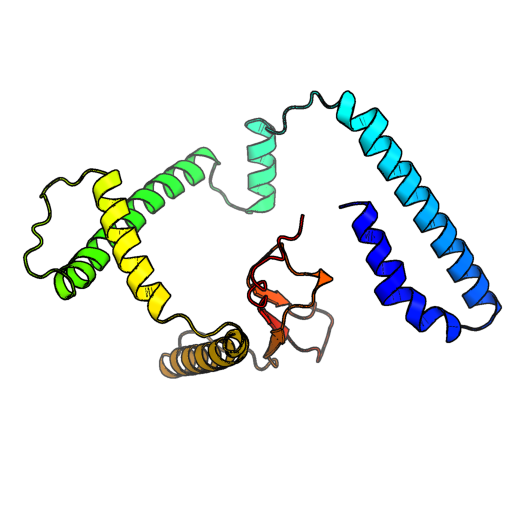A N 1
ATOM 1682 C CA . ARG A 1 214 ? -4.726 18.671 1.886 1.00 36.34 214 ARG A CA 1
ATOM 1683 C C . ARG A 1 214 ? -5.242 18.377 3.291 1.00 36.34 214 ARG A C 1
ATOM 1685 O O . ARG A 1 214 ? -5.310 19.293 4.107 1.00 36.34 214 ARG A O 1
ATOM 1692 N N . HIS A 1 215 ? -5.590 17.123 3.572 1.00 42.12 215 HIS A N 1
ATOM 1693 C CA . HIS A 1 215 ? -5.793 16.684 4.950 1.00 42.12 215 HIS A CA 1
ATOM 1694 C C . HIS A 1 215 ? -4.443 16.772 5.678 1.00 42.12 215 HIS A C 1
ATOM 1696 O O . HIS A 1 215 ? -3.452 16.200 5.220 1.00 42.12 215 HIS A O 1
ATOM 1702 N N . ARG A 1 216 ? -4.402 17.593 6.732 1.00 33.28 216 ARG A N 1
ATOM 1703 C CA . ARG A 1 216 ? -3.293 17.663 7.689 1.00 33.28 216 ARG A CA 1
ATOM 1704 C C . ARG A 1 216 ? -3.333 16.469 8.630 1.00 33.28 216 ARG A C 1
ATOM 1706 O O . ARG A 1 216 ? -4.460 16.055 8.981 1.00 33.28 216 ARG A O 1
#